Protein AF-A0A7Y3M1Y7-F1 (afdb_monomer_lite)

Secondary structure (DSSP, 8-state):
--PPPPPPP----------------------------TTPPP--HHHHHHHHHSTT-EEEEE-TT---SSSPPGGGEEEEEEE-TTS-EEEEEE-TT----TTTTTPPPPSSHHHHHHHHHHHTSS-HHHHHHHHHH-EEEEEBPTTSSB--EE-TTS-EEEEEBSSGGG-TTTTTS-EEEEEHHHHHHTT-EEEE-TTSSS-EEE-HHHHHHHHHH--PPPS---------TT-EEPPTTS----PPPS---------------------------

Radius of gyration: 36.84 Å; chains: 1; bounding box: 92×50×155 Å

Structure (mmCIF, N/CA/C/O backbone):
data_AF-A0A7Y3M1Y7-F1
#
_entry.id   AF-A0A7Y3M1Y7-F1
#
loop_
_atom_site.group_PDB
_atom_site.id
_atom_site.type_symbol
_atom_site.label_atom_id
_atom_site.label_alt_id
_atom_site.label_comp_id
_atom_site.label_asym_id
_atom_site.label_entity_id
_atom_site.label_seq_id
_atom_site.pdbx_PDB_ins_code
_atom_site.Cartn_x
_atom_site.Cartn_y
_atom_site.Cartn_z
_atom_site.occupancy
_atom_site.B_iso_or_equiv
_atom_site.auth_seq_id
_atom_site.auth_comp_id
_atom_site.auth_asym_id
_atom_site.auth_atom_id
_atom_site.pdbx_PDB_model_num
ATOM 1 N N . MET A 1 1 ? 13.845 -30.606 103.676 1.00 41.53 1 MET A N 1
ATOM 2 C CA . MET A 1 1 ? 12.752 -30.681 102.692 1.00 41.53 1 MET A CA 1
ATOM 3 C C . MET A 1 1 ? 12.139 -29.301 102.587 1.00 41.53 1 MET A C 1
ATOM 5 O O . MET A 1 1 ? 11.637 -28.801 103.582 1.00 41.53 1 MET A O 1
ATOM 9 N N . ASP A 1 2 ? 12.365 -28.692 101.426 1.00 47.69 2 ASP A N 1
ATOM 10 C CA . ASP A 1 2 ? 11.692 -27.552 100.791 1.00 47.69 2 ASP A CA 1
ATOM 11 C C . ASP A 1 2 ? 11.076 -26.447 101.661 1.00 47.69 2 ASP A C 1
ATOM 13 O O . ASP A 1 2 ? 9.917 -26.499 102.064 1.00 47.69 2 ASP A O 1
ATOM 17 N N . GLY A 1 3 ? 11.850 -25.371 101.837 1.00 39.75 3 GLY A N 1
ATOM 18 C CA . GLY A 1 3 ? 11.316 -24.024 102.039 1.00 39.75 3 GLY A CA 1
ATOM 19 C C . GLY A 1 3 ? 11.326 -23.273 100.697 1.00 39.75 3 GLY A C 1
ATOM 20 O O . GLY A 1 3 ? 12.315 -23.377 99.968 1.00 39.75 3 GLY A O 1
ATOM 21 N N . PRO A 1 4 ? 10.261 -22.540 100.330 1.00 55.94 4 PRO A N 1
ATOM 22 C CA . PRO A 1 4 ? 10.154 -21.912 99.015 1.00 55.94 4 PRO A CA 1
ATOM 23 C C . PRO A 1 4 ? 11.155 -20.750 98.864 1.00 55.94 4 PRO A C 1
ATOM 25 O O . PRO A 1 4 ? 11.235 -19.904 99.760 1.00 55.94 4 PRO A O 1
ATOM 28 N N . PRO A 1 5 ? 11.906 -20.653 97.749 1.00 57.12 5 PRO A N 1
ATOM 29 C CA . PRO A 1 5 ? 12.742 -19.489 97.490 1.00 57.12 5 PRO A CA 1
ATOM 30 C C . PRO A 1 5 ? 11.920 -18.263 97.024 1.00 57.12 5 PRO A C 1
ATOM 32 O O . PRO A 1 5 ? 10.862 -18.411 96.408 1.00 57.12 5 PRO A O 1
ATOM 35 N N . PRO A 1 6 ? 12.397 -17.042 97.335 1.00 47.25 6 PRO A N 1
ATOM 36 C CA . PRO A 1 6 ? 11.620 -15.800 97.320 1.00 47.25 6 PRO A CA 1
ATOM 37 C C . PRO A 1 6 ? 11.552 -15.090 95.956 1.00 47.25 6 PRO A C 1
ATOM 39 O O . PRO A 1 6 ? 12.390 -15.272 95.076 1.00 47.25 6 PRO A O 1
ATOM 42 N N . ALA A 1 7 ? 10.566 -14.196 95.831 1.00 48.38 7 ALA A N 1
ATOM 43 C CA . ALA A 1 7 ? 10.338 -13.324 94.678 1.00 48.38 7 ALA A CA 1
ATOM 44 C C . ALA A 1 7 ? 11.467 -12.292 94.431 1.00 48.38 7 ALA A C 1
ATOM 46 O O . ALA A 1 7 ? 11.961 -11.690 95.391 1.00 48.38 7 ALA A O 1
ATOM 47 N N . PRO A 1 8 ? 11.795 -11.968 93.163 1.00 49.19 8 PRO A N 1
ATOM 48 C CA . PRO A 1 8 ? 12.585 -10.785 92.826 1.00 49.19 8 PRO A CA 1
ATOM 49 C C . PRO A 1 8 ? 11.745 -9.537 92.480 1.00 49.19 8 PRO A C 1
ATOM 51 O O . PRO A 1 8 ? 10.592 -9.596 92.055 1.00 49.19 8 PRO A O 1
ATOM 54 N N . ARG A 1 9 ? 12.374 -8.377 92.712 1.00 35.69 9 ARG A N 1
ATOM 55 C CA . ARG A 1 9 ? 11.828 -7.010 92.794 1.00 35.69 9 ARG A CA 1
ATOM 56 C C . ARG A 1 9 ? 11.900 -6.211 91.469 1.00 35.69 9 ARG A C 1
ATOM 58 O O . ARG A 1 9 ? 12.872 -6.312 90.739 1.00 35.69 9 ARG A O 1
ATOM 65 N N . ARG A 1 10 ? 10.891 -5.344 91.275 1.00 34.03 10 ARG A N 1
ATOM 66 C CA . ARG A 1 10 ? 10.799 -3.991 90.643 1.00 34.03 10 ARG A CA 1
ATOM 67 C C . ARG A 1 10 ? 11.836 -3.471 89.597 1.00 34.03 10 ARG A C 1
ATOM 69 O O . ARG A 1 10 ? 12.938 -3.109 89.978 1.00 34.03 10 ARG A O 1
ATOM 76 N N . THR A 1 11 ? 11.329 -3.241 88.362 1.00 37.03 11 THR A N 1
ATOM 77 C CA . THR A 1 11 ? 11.262 -2.020 87.469 1.00 37.03 11 THR A CA 1
ATOM 78 C C . THR A 1 11 ? 12.433 -1.013 87.326 1.00 37.03 11 THR A C 1
ATOM 80 O O . THR A 1 11 ? 13.021 -0.665 88.346 1.00 37.03 11 THR A O 1
ATOM 83 N N . PRO A 1 12 ? 12.663 -0.387 86.128 1.00 42.12 12 PRO A N 1
ATOM 84 C CA . PRO A 1 12 ? 11.782 0.707 85.643 1.00 42.12 12 PRO A CA 1
ATOM 85 C C . PRO A 1 12 ? 11.594 0.952 84.115 1.00 42.12 12 PRO A C 1
ATOM 87 O O . PRO A 1 12 ? 12.448 0.669 83.290 1.00 42.12 12 PRO A O 1
ATOM 90 N N . ALA A 1 13 ? 10.448 1.592 83.829 1.00 30.33 13 ALA A N 1
ATOM 91 C CA . ALA A 1 13 ? 10.164 2.695 82.890 1.00 30.33 13 ALA A CA 1
ATOM 92 C C . ALA A 1 13 ? 10.573 2.637 81.399 1.00 30.33 13 ALA A C 1
ATOM 94 O O . ALA A 1 13 ? 11.744 2.701 81.048 1.00 30.33 13 ALA A O 1
ATOM 95 N N . GLY A 1 14 ? 9.574 2.773 80.511 1.00 30.03 14 GLY A N 1
ATOM 96 C CA . GLY A 1 14 ? 9.817 3.119 79.106 1.00 30.03 14 GLY A CA 1
ATOM 97 C C . GLY A 1 14 ? 8.571 3.335 78.240 1.00 30.03 14 GLY A C 1
ATOM 98 O O . GLY A 1 14 ? 8.236 2.490 77.433 1.00 30.03 14 GLY A O 1
ATOM 99 N N . ARG A 1 15 ? 7.955 4.516 78.373 1.00 37.94 15 ARG A N 1
ATOM 100 C CA . ARG A 1 15 ? 7.117 5.231 77.379 1.00 37.94 15 ARG A CA 1
ATOM 101 C C . ARG A 1 15 ? 5.758 4.659 76.922 1.00 37.94 15 ARG A C 1
ATOM 103 O O . ARG A 1 15 ? 5.623 3.813 76.054 1.00 37.94 15 ARG A O 1
ATOM 110 N N . ARG A 1 16 ? 4.741 5.378 77.412 1.00 38.31 16 ARG A N 1
ATOM 111 C CA . ARG A 1 16 ? 3.470 5.748 76.767 1.00 38.31 16 ARG A CA 1
ATOM 112 C C . ARG A 1 16 ? 3.580 5.927 75.239 1.00 38.31 16 ARG A C 1
ATOM 114 O O . ARG A 1 16 ? 4.439 6.689 74.803 1.00 38.31 16 ARG A O 1
ATOM 121 N N . ARG A 1 17 ? 2.575 5.466 74.487 1.00 37.25 17 ARG A N 1
ATOM 122 C CA . ARG A 1 17 ? 1.484 6.312 73.948 1.00 37.25 17 ARG A CA 1
ATOM 123 C C . ARG A 1 17 ? 0.490 5.475 73.128 1.00 37.25 17 ARG A C 1
ATOM 125 O O . ARG A 1 17 ? 0.847 4.903 72.114 1.00 37.25 17 ARG A O 1
ATOM 132 N N . SER A 1 18 ? -0.753 5.494 73.602 1.00 38.91 18 SER A N 1
ATOM 133 C CA . SER A 1 18 ? -1.947 5.823 72.818 1.00 38.91 18 SER A CA 1
ATOM 134 C C . SER A 1 18 ? -2.178 5.054 71.515 1.00 38.91 18 SER A C 1
ATOM 136 O O . SER A 1 18 ? -1.681 5.431 70.460 1.00 38.91 18 SER A O 1
ATOM 138 N N . ILE A 1 19 ? -3.067 4.066 71.616 1.00 38.50 19 ILE A N 1
ATOM 139 C CA . ILE A 1 19 ? -3.890 3.534 70.529 1.00 38.50 19 ILE A CA 1
ATOM 140 C C . ILE A 1 19 ? -4.589 4.730 69.860 1.00 38.50 19 ILE A C 1
ATOM 142 O O . ILE A 1 19 ? -5.532 5.300 70.409 1.00 38.50 19 ILE A O 1
ATOM 146 N N . ARG A 1 20 ? -4.060 5.169 68.716 1.00 39.56 20 ARG A N 1
ATOM 147 C CA . ARG A 1 20 ? -4.743 6.055 67.776 1.00 39.56 20 ARG A CA 1
ATOM 148 C C . ARG A 1 20 ? -5.426 5.123 66.792 1.00 39.56 20 ARG A C 1
ATOM 150 O O . ARG A 1 20 ? -4.740 4.349 66.137 1.00 39.56 20 ARG A O 1
ATOM 157 N N . GLN A 1 21 ? -6.755 5.176 66.778 1.00 38.34 21 GLN A N 1
ATOM 158 C CA . GLN A 1 21 ? -7.617 4.496 65.820 1.00 38.34 21 GLN A CA 1
ATOM 159 C C . GLN A 1 21 ? -6.983 4.530 64.430 1.00 38.34 21 GLN A C 1
ATOM 161 O O . GLN A 1 21 ? -6.705 5.611 63.904 1.00 38.34 21 GLN A O 1
ATOM 166 N N . GLU A 1 22 ? -6.738 3.341 63.883 1.00 38.09 22 GLU A N 1
ATOM 167 C CA . GLU A 1 22 ? -6.506 3.137 62.464 1.00 38.09 22 GLU A CA 1
ATOM 168 C C . GLU A 1 22 ? -7.653 3.819 61.727 1.00 38.09 22 GLU A C 1
ATOM 170 O O . GLU A 1 22 ? -8.819 3.430 61.826 1.00 38.09 22 GLU A O 1
ATOM 175 N N . GLN A 1 23 ? -7.319 4.916 61.056 1.00 35.84 23 GLN A N 1
ATOM 176 C CA . GLN A 1 23 ? -8.187 5.495 60.057 1.00 35.84 23 GLN A CA 1
ATOM 177 C C . GLN A 1 23 ? -8.269 4.456 58.943 1.00 35.84 23 GLN A C 1
ATOM 179 O O . GLN A 1 23 ? -7.364 4.345 58.121 1.00 35.84 23 GLN A O 1
ATOM 184 N N . TYR A 1 24 ? -9.360 3.690 58.944 1.00 33.41 24 TYR A N 1
ATOM 185 C CA . TYR A 1 24 ? -9.965 3.206 57.715 1.00 33.41 24 TYR A CA 1
ATOM 186 C C . TYR A 1 24 ? -10.176 4.438 56.833 1.00 33.41 24 TYR A C 1
ATOM 188 O O . TYR A 1 24 ? -11.179 5.141 56.942 1.00 33.41 24 TYR A O 1
ATOM 196 N N . VAL A 1 25 ? -9.185 4.749 56.001 1.00 37.47 25 VAL A N 1
ATOM 197 C CA . VAL A 1 25 ? -9.425 5.529 54.799 1.00 37.47 25 VAL A CA 1
ATOM 198 C C . VAL A 1 25 ? -10.123 4.554 53.868 1.00 37.47 25 VAL A C 1
ATOM 200 O O . VAL A 1 25 ? -9.504 3.819 53.106 1.00 37.47 25 VAL A O 1
ATOM 203 N N . THR A 1 26 ? -11.442 4.483 54.006 1.00 38.16 26 THR A N 1
ATOM 204 C CA . THR A 1 26 ? -12.297 4.110 52.893 1.00 38.16 26 THR A CA 1
ATOM 205 C C . THR A 1 26 ? -11.995 5.128 51.801 1.00 38.16 26 THR A C 1
ATOM 207 O O . THR A 1 26 ? -12.468 6.263 51.870 1.00 38.16 26 THR A O 1
ATOM 210 N N . ASN A 1 27 ? -11.161 4.758 50.827 1.00 38.56 27 ASN A N 1
ATOM 211 C CA . ASN A 1 27 ? -11.139 5.433 49.536 1.00 38.56 27 ASN A CA 1
ATOM 212 C C . ASN A 1 27 ? -12.489 5.144 48.872 1.00 38.56 27 ASN A C 1
ATOM 214 O O . ASN A 1 27 ? -12.624 4.278 48.018 1.00 38.56 27 ASN A O 1
ATOM 218 N N . SER A 1 28 ? -13.523 5.842 49.325 1.00 44.81 28 SER A N 1
ATOM 219 C CA . SER A 1 28 ? -14.715 6.096 48.539 1.00 44.81 28 SER A CA 1
ATOM 220 C C . SER A 1 28 ? -14.322 7.123 47.478 1.00 44.81 28 SER A C 1
ATOM 222 O O . SER A 1 28 ? -14.578 8.315 47.632 1.00 44.81 28 SER A O 1
ATOM 224 N N . GLU A 1 29 ? -13.647 6.662 46.421 1.00 45.06 29 GLU A N 1
ATOM 225 C CA . GLU A 1 29 ? -13.566 7.379 45.145 1.00 45.06 29 GLU A CA 1
ATOM 226 C C . GLU A 1 29 ? -14.918 7.240 44.440 1.00 45.06 29 GLU A C 1
ATOM 228 O O . GLU A 1 29 ? -15.089 6.530 43.458 1.00 45.06 29 GLU A O 1
ATOM 233 N N . THR A 1 30 ? -15.928 7.903 44.993 1.00 51.56 30 THR A N 1
ATOM 234 C CA . THR A 1 30 ? -17.198 8.127 44.310 1.00 51.56 30 THR A CA 1
ATOM 235 C C . THR A 1 30 ? -17.109 9.505 43.666 1.00 51.56 30 THR A C 1
ATOM 237 O O . THR A 1 30 ? -17.158 10.517 44.363 1.00 51.56 30 THR A O 1
ATOM 240 N N . GLY A 1 31 ? -16.955 9.542 42.340 1.00 44.03 31 GLY A N 1
ATOM 241 C CA . GLY A 1 31 ? -17.221 10.749 41.551 1.00 44.03 31 GLY A CA 1
ATOM 242 C C . GLY A 1 31 ? -16.054 11.374 40.787 1.00 44.03 31 GLY A C 1
ATOM 243 O O . GLY A 1 31 ? -16.151 12.549 40.435 1.00 44.03 31 GLY A O 1
ATOM 244 N N . ARG A 1 32 ? -14.976 10.642 40.474 1.00 41.84 32 ARG A N 1
ATOM 245 C CA . ARG A 1 32 ? -14.128 11.061 39.348 1.00 41.84 32 ARG A CA 1
ATOM 246 C C . ARG A 1 32 ? -14.791 10.541 38.079 1.00 41.84 32 ARG A C 1
ATOM 248 O O . ARG A 1 32 ? -14.864 9.333 37.898 1.00 41.84 32 ARG A O 1
ATOM 255 N N . ALA A 1 33 ? -15.306 11.447 37.245 1.00 49.91 33 ALA A N 1
ATOM 256 C CA . ALA A 1 33 ? -15.721 11.082 35.893 1.00 49.91 33 ALA A CA 1
ATOM 257 C C . ALA A 1 33 ? -14.572 10.285 35.256 1.00 49.91 33 ALA A C 1
ATOM 259 O O . ALA A 1 33 ? -13.428 10.745 35.393 1.00 49.91 33 ALA A O 1
ATOM 260 N N . PRO A 1 34 ? -14.837 9.123 34.636 1.00 54.91 34 PRO A N 1
ATOM 261 C CA . PRO A 1 34 ? -13.797 8.338 33.998 1.00 54.91 34 PRO A CA 1
ATOM 262 C C . PRO A 1 34 ? -13.005 9.251 33.062 1.00 54.91 34 PRO A C 1
ATOM 264 O O . PRO A 1 34 ? -13.547 9.874 32.149 1.00 54.91 34 PRO A O 1
ATOM 267 N N . GLN A 1 35 ? -11.734 9.466 33.391 1.00 58.19 35 GLN A N 1
ATOM 268 C CA . GLN A 1 35 ? -10.849 10.268 32.561 1.00 58.19 35 GLN A CA 1
ATOM 269 C C . GLN A 1 35 ? -10.277 9.292 31.552 1.00 58.19 35 GLN A C 1
ATOM 271 O O . GLN A 1 35 ? -9.379 8.523 31.892 1.00 58.19 35 GLN A O 1
ATOM 276 N N . LEU A 1 36 ? -10.840 9.302 30.346 1.00 68.75 36 LEU A N 1
ATOM 277 C CA . LEU A 1 36 ? -10.311 8.526 29.234 1.00 68.75 36 LEU A CA 1
ATOM 278 C C . LEU A 1 36 ? -8.811 8.811 29.078 1.00 68.75 36 LEU A C 1
ATOM 280 O O . LEU A 1 36 ? -8.386 9.960 29.274 1.00 68.75 36 LEU A O 1
ATOM 284 N N . PRO A 1 37 ? -7.993 7.795 28.759 1.00 68.19 37 PRO A N 1
ATOM 285 C CA . PRO A 1 37 ? -6.576 8.022 28.547 1.00 68.19 37 PRO A CA 1
ATOM 286 C C . PRO A 1 37 ? -6.386 9.042 27.412 1.00 68.19 37 PRO A C 1
ATOM 288 O O . PRO A 1 37 ? -7.182 9.081 26.475 1.00 68.19 37 PRO A O 1
ATOM 291 N N . PRO A 1 38 ? -5.329 9.871 27.450 1.00 70.38 38 PRO A N 1
ATOM 292 C CA . PRO A 1 38 ? -5.085 10.882 26.418 1.00 70.38 38 PRO A CA 1
ATOM 293 C C . PRO A 1 38 ? -4.841 10.289 25.020 1.00 70.38 38 PRO A C 1
ATOM 295 O O . PRO A 1 38 ? -4.910 11.019 24.037 1.00 70.38 38 PRO A O 1
ATOM 298 N N . SER A 1 39 ? -4.551 8.988 24.930 1.00 72.50 39 SER A N 1
ATOM 299 C CA . SER A 1 39 ? -4.425 8.224 23.684 1.00 72.50 39 SER A CA 1
ATOM 300 C C . SER A 1 39 ? -5.756 7.695 23.143 1.00 72.50 39 SER A C 1
ATOM 302 O O . SER A 1 39 ? -5.766 7.102 22.067 1.00 72.50 39 SER A O 1
ATOM 304 N N . ALA A 1 40 ? -6.863 7.862 23.873 1.00 76.94 40 ALA A N 1
ATOM 305 C CA . ALA A 1 40 ? -8.159 7.390 23.418 1.00 76.94 40 ALA A CA 1
ATOM 306 C C . ALA A 1 40 ? -8.592 8.168 22.164 1.00 76.94 40 ALA A C 1
ATOM 308 O O . ALA A 1 40 ? -8.534 9.406 22.162 1.00 76.94 40 ALA A O 1
ATOM 309 N N . PRO A 1 41 ? -9.040 7.476 21.102 1.00 80.56 41 PRO A N 1
ATOM 310 C CA . PRO A 1 41 ? -9.581 8.151 19.937 1.00 80.56 41 PRO A CA 1
ATOM 311 C C . PRO A 1 41 ? -10.856 8.926 20.314 1.00 80.56 41 PRO A C 1
ATOM 313 O O . PRO A 1 41 ? -11.468 8.669 21.355 1.00 80.56 41 PRO A O 1
ATOM 316 N N . PRO A 1 42 ? -11.302 9.885 19.485 1.00 85.56 42 PRO A N 1
ATOM 317 C CA . PRO A 1 42 ? -12.613 10.497 19.666 1.00 85.56 42 PRO A CA 1
ATOM 318 C C . PRO A 1 42 ? -13.697 9.414 19.711 1.00 85.56 42 PRO A C 1
ATOM 320 O O . PRO A 1 42 ? -13.737 8.568 18.823 1.00 85.56 42 PRO A O 1
ATOM 323 N N . LEU A 1 43 ? -14.564 9.442 20.730 1.00 85.25 43 LEU A N 1
ATOM 324 C CA . LEU A 1 43 ? -15.628 8.449 20.900 1.00 85.25 43 LEU A CA 1
ATOM 325 C C . LEU A 1 43 ? -16.599 8.484 19.702 1.00 85.25 43 LEU A C 1
ATOM 327 O O . LEU A 1 43 ? -17.336 9.473 19.579 1.00 85.25 43 LEU A O 1
ATOM 331 N N . PRO A 1 44 ? -16.649 7.431 18.859 1.00 86.12 44 PRO A N 1
ATOM 332 C CA . PRO A 1 44 ? -17.560 7.387 17.722 1.00 86.12 44 PRO A CA 1
ATOM 333 C C . PRO A 1 44 ? -19.024 7.349 18.173 1.00 86.12 44 PRO A C 1
ATOM 335 O O . PRO A 1 44 ? -19.358 6.739 19.192 1.00 86.12 44 PRO A O 1
ATOM 338 N N . ASP A 1 45 ? -19.916 7.965 17.397 1.00 89.69 45 ASP A N 1
ATOM 339 C CA . ASP A 1 45 ? -21.351 7.988 17.713 1.00 89.69 45 ASP A CA 1
ATOM 340 C C . ASP A 1 45 ? -21.948 6.576 17.760 1.00 89.69 45 ASP A C 1
ATOM 342 O O . ASP A 1 45 ? -22.742 6.266 18.645 1.00 89.69 45 ASP A O 1
ATOM 346 N N . GLU A 1 46 ? -21.494 5.696 16.870 1.00 88.19 46 GLU A N 1
ATOM 347 C CA . GLU A 1 46 ? -21.897 4.288 16.811 1.00 88.19 46 GLU A CA 1
ATOM 348 C C . GLU A 1 46 ? -21.547 3.535 18.100 1.00 88.19 46 GLU A C 1
ATOM 350 O O . GLU A 1 46 ? -22.372 2.785 18.621 1.00 88.19 46 GLU A O 1
ATOM 355 N N . VAL A 1 47 ? -20.368 3.797 18.676 1.00 89.06 47 VAL A N 1
ATOM 356 C CA . VAL A 1 47 ? -19.961 3.217 19.964 1.00 89.06 47 VAL A CA 1
ATOM 357 C C . VAL A 1 47 ? -20.847 3.741 21.088 1.00 89.06 47 VAL A C 1
ATOM 359 O O . VAL A 1 47 ? -21.235 2.978 21.968 1.00 89.06 47 VAL A O 1
ATOM 362 N N . ARG A 1 48 ? -21.213 5.029 21.065 1.00 91.12 48 ARG A N 1
ATOM 363 C CA . ARG A 1 48 ? -22.106 5.605 22.081 1.00 91.12 48 ARG A CA 1
ATOM 364 C C . ARG A 1 48 ? -23.491 4.966 22.048 1.00 91.12 48 ARG A C 1
ATOM 366 O O . ARG A 1 48 ? -24.053 4.678 23.101 1.00 91.12 48 ARG A O 1
ATOM 373 N N . GLU A 1 49 ? -24.044 4.738 20.861 1.00 92.94 49 GLU A N 1
ATOM 374 C CA . GLU A 1 49 ? -25.325 4.040 20.737 1.00 92.94 49 GLU A CA 1
ATOM 375 C C . GLU A 1 49 ? -25.203 2.563 21.141 1.00 92.94 49 GLU A C 1
ATOM 377 O O . GLU A 1 49 ? -26.060 2.061 21.868 1.00 92.94 49 GLU A O 1
ATOM 382 N N . ALA A 1 50 ? -24.112 1.882 20.772 1.00 91.62 50 ALA A N 1
ATOM 383 C CA . ALA A 1 50 ? -23.843 0.512 21.211 1.00 91.62 50 ALA A CA 1
ATOM 384 C C . ALA A 1 50 ? -23.716 0.398 22.743 1.00 91.62 50 ALA A C 1
ATOM 386 O O . ALA A 1 50 ? -24.281 -0.520 23.334 1.00 91.62 50 ALA A O 1
ATOM 387 N N . ALA A 1 51 ? -23.063 1.360 23.401 1.00 92.88 51 ALA A N 1
ATOM 388 C CA . ALA A 1 51 ? -22.902 1.398 24.856 1.00 92.88 51 ALA A CA 1
ATOM 389 C C . ALA A 1 51 ? -24.242 1.469 25.595 1.00 92.88 51 ALA A C 1
ATOM 391 O O . ALA A 1 51 ? -24.441 0.766 26.584 1.00 92.88 51 ALA A O 1
ATOM 392 N N . ARG A 1 52 ? -25.207 2.231 25.066 1.00 93.25 52 ARG A N 1
ATOM 393 C CA . ARG A 1 52 ? -26.571 2.288 25.619 1.00 93.25 52 ARG A CA 1
ATOM 394 C C . ARG A 1 52 ? -27.337 0.978 25.462 1.00 93.25 52 ARG A C 1
ATOM 396 O O . ARG A 1 52 ? -28.212 0.685 26.275 1.00 93.25 52 ARG A O 1
ATOM 403 N N . LEU A 1 53 ? -27.049 0.221 24.406 1.00 95.12 53 LEU A N 1
ATOM 404 C CA . LEU A 1 53 ? -27.691 -1.065 24.125 1.00 95.12 53 LEU A CA 1
ATOM 405 C C . LEU A 1 53 ? -27.049 -2.223 24.902 1.00 95.12 53 LEU A C 1
ATOM 407 O O . LEU A 1 53 ? -27.733 -3.205 25.191 1.00 95.12 53 LEU A O 1
ATOM 411 N N . ALA A 1 54 ? -25.768 -2.104 25.249 1.00 92.50 54 ALA A N 1
ATOM 412 C CA . ALA A 1 54 ? -24.985 -3.122 25.938 1.00 92.50 54 ALA A CA 1
ATOM 413 C C . ALA A 1 54 ? -24.230 -2.510 27.134 1.00 92.50 54 ALA A C 1
ATOM 415 O O . ALA A 1 54 ? -23.041 -2.219 27.008 1.00 92.50 54 ALA A O 1
ATOM 416 N N . PRO A 1 55 ? -24.894 -2.287 28.285 1.00 93.44 55 PRO A N 1
ATOM 417 C CA . PRO A 1 55 ? -24.230 -1.827 29.506 1.00 93.44 55 PRO A CA 1
ATOM 418 C C . PRO A 1 55 ? -23.311 -2.912 30.093 1.00 93.44 55 PRO A C 1
ATOM 420 O O . PRO A 1 55 ? -23.594 -4.102 29.953 1.00 93.44 55 PRO A O 1
ATOM 423 N N . ASP A 1 56 ? -22.239 -2.488 30.773 1.00 93.62 56 ASP A N 1
ATOM 424 C CA . ASP A 1 56 ? -21.159 -3.351 31.296 1.00 93.62 56 ASP A CA 1
ATOM 425 C C . ASP A 1 56 ? -20.572 -4.301 30.232 1.00 93.62 56 ASP A C 1
ATOM 427 O O . ASP A 1 56 ? -20.424 -5.509 30.434 1.00 93.62 56 ASP A O 1
ATOM 431 N N . HIS A 1 57 ? -20.268 -3.751 29.053 1.00 94.19 57 HIS A N 1
ATOM 432 C CA . HIS A 1 57 ? -19.747 -4.499 27.913 1.00 94.19 57 HIS A CA 1
ATOM 433 C C . HIS A 1 57 ? -18.539 -3.820 27.266 1.00 94.19 57 HIS A C 1
ATOM 435 O O . HIS A 1 57 ? -18.377 -2.603 27.330 1.00 94.19 57 HIS A O 1
ATOM 441 N N . TRP A 1 58 ? -17.707 -4.624 26.606 1.00 94.31 58 TRP A N 1
ATOM 442 C CA . TRP A 1 58 ? -16.612 -4.146 25.767 1.00 94.31 58 TRP A CA 1
ATOM 443 C C . TRP A 1 58 ? -17.072 -4.057 24.315 1.00 94.31 58 TRP A C 1
ATOM 445 O O . TRP A 1 58 ? -17.701 -4.975 23.792 1.00 94.31 58 TRP A O 1
ATOM 455 N N . ILE A 1 59 ? -16.798 -2.923 23.679 1.00 94.12 59 ILE A N 1
ATOM 456 C CA . ILE A 1 59 ? -17.261 -2.581 22.337 1.00 94.12 59 ILE A CA 1
ATOM 457 C C . ILE A 1 59 ? -16.031 -2.298 21.483 1.00 94.12 59 ILE A C 1
ATOM 459 O O . ILE A 1 59 ? -15.398 -1.248 21.615 1.00 94.12 59 ILE A O 1
ATOM 463 N N . GLY A 1 60 ? -15.695 -3.247 20.612 1.00 92.81 60 GLY A N 1
ATOM 464 C CA . GLY A 1 60 ? -14.564 -3.133 19.699 1.00 92.81 60 GLY A CA 1
ATOM 465 C C . GLY A 1 60 ? -14.780 -2.082 18.613 1.00 92.81 60 GLY A C 1
ATOM 466 O O . GLY A 1 60 ? -15.862 -1.974 18.034 1.00 92.81 60 GLY A O 1
ATOM 467 N N . VAL A 1 61 ? -13.726 -1.326 18.315 1.00 93.50 61 VAL A N 1
ATOM 468 C CA . VAL A 1 61 ? -13.663 -0.405 17.177 1.00 93.50 61 VAL A CA 1
ATOM 469 C C . VAL A 1 61 ? -12.921 -1.099 16.044 1.00 93.50 61 VAL A C 1
ATOM 471 O O . VAL A 1 61 ? -11.712 -1.309 16.123 1.00 93.50 61 VAL A O 1
ATOM 474 N N . VAL A 1 62 ? -13.657 -1.474 15.003 1.00 93.56 62 VAL A N 1
ATOM 475 C CA . VAL A 1 62 ? -13.117 -2.172 13.830 1.00 93.56 62 VAL A CA 1
ATOM 476 C C . VAL A 1 62 ? -12.485 -1.166 12.872 1.00 93.56 62 VAL A C 1
ATOM 478 O O . VAL A 1 62 ? -13.018 -0.072 12.679 1.00 93.56 62 VAL A O 1
ATOM 481 N N . ASP A 1 63 ? -11.355 -1.530 12.272 1.00 93.94 63 ASP A N 1
ATOM 482 C CA . ASP A 1 63 ? -10.734 -0.739 11.215 1.00 93.94 63 ASP A CA 1
ATOM 483 C C . ASP A 1 63 ? -11.679 -0.629 10.000 1.00 93.94 63 ASP A C 1
ATOM 485 O O . ASP A 1 63 ? -12.180 -1.651 9.525 1.00 93.94 63 ASP A O 1
ATOM 489 N N . PRO A 1 64 ? -11.914 0.576 9.446 1.00 90.25 64 PRO A N 1
ATOM 490 C CA . PRO A 1 64 ? -12.779 0.754 8.274 1.00 90.25 64 PRO A CA 1
ATOM 491 C C . PRO A 1 64 ? -12.288 0.033 7.004 1.00 90.25 64 PRO A C 1
ATOM 493 O O . PRO A 1 64 ? -13.050 -0.127 6.049 1.00 90.25 64 PRO A O 1
ATOM 496 N N . GLY A 1 65 ? -11.017 -0.364 6.959 1.00 90.94 65 GLY A N 1
ATOM 497 C CA . GLY A 1 65 ? -10.414 -1.152 5.891 1.00 90.94 65 GLY A CA 1
ATOM 498 C C . GLY A 1 65 ? -10.759 -2.639 5.948 1.00 90.94 65 GLY A C 1
ATOM 499 O O . GLY A 1 65 ? -10.601 -3.319 4.937 1.00 90.94 65 GLY A O 1
ATOM 500 N N . TRP A 1 66 ? -11.255 -3.155 7.077 1.00 92.69 66 TRP A N 1
ATOM 501 C CA . TRP A 1 66 ? -11.699 -4.545 7.186 1.00 92.69 66 TRP A CA 1
ATOM 502 C C . TRP A 1 66 ? -13.060 -4.731 6.505 1.00 92.69 66 TRP A C 1
ATOM 504 O O . TRP A 1 66 ? -14.026 -4.042 6.836 1.00 92.69 66 TRP A O 1
ATOM 514 N N . ARG A 1 67 ? -13.143 -5.656 5.540 1.00 87.12 67 ARG A N 1
ATOM 515 C CA . ARG A 1 67 ? -14.343 -5.858 4.702 1.00 87.12 67 ARG A CA 1
ATOM 516 C C . ARG A 1 67 ? -14.858 -7.293 4.650 1.00 87.12 67 ARG A C 1
ATOM 518 O O . ARG A 1 67 ? -15.848 -7.538 3.967 1.00 87.12 67 ARG A O 1
ATOM 525 N N . GLU A 1 68 ? -14.202 -8.228 5.326 1.00 88.06 68 GLU A N 1
ATOM 526 C CA . GLU A 1 68 ? -14.623 -9.627 5.285 1.00 88.06 68 GLU A CA 1
ATOM 527 C C . GLU A 1 68 ? -15.860 -9.877 6.153 1.00 88.06 68 GLU A C 1
ATOM 529 O O . GLU A 1 68 ? -16.128 -9.175 7.135 1.00 88.06 68 GLU A O 1
ATOM 534 N N . ASP A 1 69 ? -16.598 -10.925 5.792 1.00 87.00 69 ASP A N 1
ATOM 535 C CA . ASP A 1 69 ? -17.748 -11.389 6.551 1.00 87.00 69 ASP A CA 1
ATOM 536 C C . ASP A 1 69 ? -17.331 -12.037 7.880 1.00 87.00 69 ASP A C 1
ATOM 538 O O . ASP A 1 69 ? -16.347 -12.769 7.979 1.00 87.00 69 ASP A O 1
ATOM 542 N N . GLY A 1 70 ? -18.163 -11.851 8.904 1.00 89.75 70 GLY A N 1
ATOM 543 C CA . GLY A 1 70 ? -17.976 -12.472 10.214 1.00 89.75 70 GLY A CA 1
ATOM 544 C C . GLY A 1 70 ? -17.258 -11.578 11.230 1.00 89.75 70 GLY A C 1
ATOM 545 O O . GLY A 1 70 ? -17.148 -10.366 11.039 1.00 89.75 70 GLY A O 1
ATOM 546 N N . PRO A 1 71 ? -16.857 -12.142 12.384 1.00 90.12 71 PRO A N 1
ATOM 547 C CA . PRO A 1 71 ? -16.200 -11.368 13.426 1.00 90.12 71 PRO A CA 1
ATOM 548 C C . PRO A 1 71 ? -14.798 -10.939 12.964 1.00 90.12 71 PRO A C 1
ATOM 550 O O . PRO A 1 71 ? -14.036 -11.790 12.500 1.00 90.12 71 PRO A O 1
ATOM 553 N N . PRO A 1 72 ? -14.426 -9.658 13.130 1.00 93.38 72 PRO A N 1
ATOM 554 C CA . PRO A 1 72 ? -13.101 -9.192 12.757 1.00 93.38 72 PRO A CA 1
ATOM 555 C C . PRO A 1 72 ? -12.034 -9.899 13.606 1.00 93.38 72 PRO A C 1
ATOM 557 O O . PRO A 1 72 ? -12.222 -10.089 14.816 1.00 93.38 72 PRO A O 1
ATOM 560 N N . PRO A 1 73 ? -10.900 -10.291 13.010 1.00 94.00 73 PRO A N 1
ATOM 561 C CA . PRO A 1 73 ? -9.767 -10.801 13.760 1.00 94.00 73 PRO A CA 1
ATOM 562 C C . PRO A 1 73 ? -9.189 -9.695 14.648 1.00 94.00 73 PRO A C 1
ATOM 564 O O . PRO A 1 73 ? -9.339 -8.508 14.361 1.00 94.00 73 PRO A O 1
ATOM 567 N N . ARG A 1 74 ? -8.467 -10.078 15.710 1.00 94.25 74 ARG A N 1
ATOM 568 C CA . ARG A 1 74 ? -7.892 -9.108 16.659 1.00 94.25 74 ARG A CA 1
ATOM 569 C C . ARG A 1 74 ? -7.052 -8.042 15.963 1.00 94.25 74 ARG A C 1
ATOM 571 O O . ARG A 1 74 ? -7.207 -6.873 16.273 1.00 94.25 74 ARG A O 1
ATOM 578 N N . TRP A 1 75 ? -6.235 -8.405 14.979 1.00 94.56 75 TRP A N 1
ATOM 579 C CA . TRP A 1 75 ? -5.390 -7.435 14.279 1.00 94.56 75 TRP A CA 1
ATOM 580 C C . TRP A 1 75 ? -6.168 -6.351 13.511 1.00 94.56 75 TRP A C 1
ATOM 582 O O . TRP A 1 75 ? -5.597 -5.304 13.226 1.00 94.56 75 TRP A O 1
ATOM 592 N N . ALA A 1 76 ? -7.455 -6.557 13.209 1.00 95.00 76 ALA A N 1
ATOM 593 C CA . ALA A 1 76 ? -8.318 -5.591 12.523 1.00 95.00 76 ALA A CA 1
ATOM 594 C C . ALA A 1 76 ? -9.123 -4.697 13.490 1.00 95.00 76 ALA A C 1
ATOM 596 O O . ALA A 1 76 ? -9.955 -3.899 13.060 1.00 95.00 76 ALA A O 1
ATOM 597 N N . VAL A 1 77 ? -8.918 -4.835 14.803 1.00 95.69 77 VAL A N 1
ATOM 598 C CA . VAL A 1 77 ? -9.614 -4.059 15.837 1.00 95.69 77 VAL A CA 1
ATOM 599 C C . VAL A 1 77 ? -8.634 -3.068 16.454 1.00 95.69 77 VAL A C 1
ATOM 601 O O . VAL A 1 77 ? -7.618 -3.478 17.006 1.00 95.69 77 VAL A O 1
ATOM 604 N N . ALA A 1 78 ? -8.943 -1.772 16.402 1.00 94.25 78 ALA A N 1
ATOM 605 C CA . ALA A 1 78 ? -8.084 -0.710 16.933 1.00 94.25 78 ALA A CA 1
ATOM 606 C C . ALA A 1 78 ? -7.972 -0.731 18.468 1.00 94.25 78 ALA A C 1
ATOM 608 O O . ALA A 1 78 ? -6.972 -0.312 19.052 1.00 94.25 78 ALA A O 1
ATOM 609 N N . GLY A 1 79 ? -9.019 -1.215 19.124 1.00 94.56 79 GLY A N 1
ATOM 610 C CA . GLY A 1 79 ? -9.152 -1.294 20.572 1.00 94.56 79 GLY A CA 1
ATOM 611 C C . GLY A 1 79 ? -10.617 -1.375 20.965 1.00 94.56 79 GLY A C 1
ATOM 612 O O . GLY A 1 79 ? -11.498 -1.484 20.105 1.00 94.56 79 GLY A O 1
ATOM 613 N N . GLU A 1 80 ? -10.878 -1.323 22.262 1.00 94.94 80 GLU A N 1
ATOM 614 C CA . GLU A 1 80 ? -12.205 -1.546 22.820 1.00 94.94 80 GLU A CA 1
ATOM 615 C C . GLU A 1 80 ? -12.595 -0.429 23.789 1.00 94.94 80 GLU A C 1
ATOM 617 O O . GLU A 1 80 ? -11.808 0.025 24.622 1.00 94.94 80 GLU A O 1
ATOM 622 N N . TRP A 1 81 ? -13.847 0.012 23.684 1.00 94.56 81 TRP A N 1
ATOM 623 C CA . TRP A 1 81 ? -14.475 0.898 24.655 1.00 94.56 81 TRP A CA 1
ATOM 624 C C . TRP A 1 81 ? -15.267 0.081 25.667 1.00 94.56 81 TRP A C 1
ATOM 626 O O . TRP A 1 81 ? -16.055 -0.776 25.273 1.00 94.56 81 TRP A O 1
ATOM 636 N N . ARG A 1 82 ? -15.137 0.381 26.958 1.00 94.81 82 ARG A N 1
ATOM 637 C CA . ARG A 1 82 ? -15.993 -0.203 27.992 1.00 94.81 82 ARG A CA 1
ATOM 638 C C . ARG A 1 82 ? -17.189 0.697 28.269 1.00 94.81 82 ARG A C 1
ATOM 640 O O . ARG A 1 82 ? -17.016 1.876 28.594 1.00 94.81 82 ARG A O 1
ATOM 647 N N . SER A 1 83 ? -18.390 0.140 28.199 1.00 94.94 83 SER A N 1
ATOM 648 C CA . SER A 1 83 ? -19.594 0.766 28.741 1.00 94.94 83 SER A CA 1
ATOM 649 C C . SER A 1 83 ? -19.735 0.460 30.235 1.00 94.94 83 SER A C 1
ATOM 651 O O . SER A 1 83 ? -19.457 -0.648 30.692 1.00 94.94 83 SER A O 1
ATOM 653 N N . GLY A 1 84 ? -20.185 1.439 31.013 1.00 92.56 84 GLY A N 1
ATOM 654 C CA . GLY A 1 84 ? -20.574 1.243 32.406 1.00 92.56 84 GLY A CA 1
ATOM 655 C C . GLY A 1 84 ? -21.992 0.691 32.545 1.00 92.56 84 GLY A C 1
ATOM 656 O O . GLY A 1 84 ? -22.734 0.552 31.570 1.00 92.56 84 GLY A O 1
ATOM 657 N N . GLU A 1 85 ? -22.425 0.456 33.785 1.00 93.88 85 GLU A N 1
ATOM 658 C CA . GLU A 1 85 ? -23.796 0.008 34.097 1.00 93.88 85 GLU A CA 1
ATOM 659 C C . GLU A 1 85 ? -24.878 0.991 33.609 1.00 93.88 85 GLU A C 1
ATOM 661 O O . GLU A 1 85 ? -26.025 0.610 33.377 1.00 93.88 85 GLU A O 1
ATOM 666 N N . SER A 1 86 ? -24.518 2.269 33.451 1.00 92.06 86 SER A N 1
ATOM 667 C CA . SER A 1 86 ? -25.410 3.324 32.960 1.00 92.06 86 SER A CA 1
ATOM 668 C C . SER A 1 86 ? -25.572 3.346 31.433 1.00 92.06 86 SER A C 1
ATOM 670 O O . SER A 1 86 ? -26.438 4.063 30.932 1.00 92.06 86 SER A O 1
ATOM 672 N N . GLY A 1 87 ? -24.753 2.583 30.701 1.00 91.69 87 GLY A N 1
ATOM 673 C CA . GLY A 1 87 ? -24.660 2.637 29.240 1.00 91.69 87 GLY A CA 1
ATOM 674 C C . GLY A 1 87 ? -23.825 3.807 28.702 1.00 91.69 87 GLY A C 1
ATOM 675 O O . GLY A 1 87 ? -23.781 4.018 27.492 1.00 91.69 87 GLY A O 1
ATOM 676 N N . GLU A 1 88 ? -23.163 4.571 29.575 1.00 91.81 88 GLU A N 1
ATOM 677 C CA . GLU A 1 88 ? -22.146 5.555 29.191 1.00 91.81 88 GLU A CA 1
ATOM 678 C C . GLU A 1 88 ? -20.778 4.885 29.018 1.00 91.81 88 GLU A C 1
ATOM 680 O O . GLU A 1 88 ? -20.502 3.853 29.627 1.00 91.81 88 GLU A O 1
ATOM 685 N N . VAL A 1 89 ? -19.912 5.468 28.190 1.00 90.81 89 VAL A N 1
ATOM 686 C CA . VAL A 1 89 ? -18.555 4.948 27.961 1.00 90.81 89 VAL A CA 1
ATOM 687 C C . VAL A 1 89 ? -17.604 5.461 29.036 1.00 90.81 89 VAL A C 1
ATOM 689 O O . VAL A 1 89 ? -17.552 6.662 29.304 1.00 90.81 89 VAL A O 1
ATOM 692 N N . GLU A 1 90 ? -16.839 4.552 29.635 1.00 91.81 90 GLU A N 1
ATOM 693 C CA . GLU A 1 90 ? -16.014 4.840 30.812 1.00 91.81 90 GLU A CA 1
ATOM 694 C C . GLU A 1 90 ? -14.520 4.562 30.588 1.00 91.81 90 GLU A C 1
ATOM 696 O O . GLU A 1 90 ? -13.676 5.231 31.182 1.00 91.81 90 GLU A O 1
ATOM 701 N N . GLU A 1 91 ? -14.162 3.622 29.712 1.00 90.88 91 GLU A N 1
ATOM 702 C CA . GLU A 1 91 ? -12.772 3.174 29.549 1.00 90.88 91 GLU A CA 1
ATOM 703 C C . GLU A 1 91 ? -12.430 2.897 28.081 1.00 90.88 91 GLU A C 1
ATOM 705 O O . GLU A 1 91 ? -13.302 2.519 27.300 1.00 90.88 91 GLU A O 1
ATOM 710 N N . TRP A 1 92 ? -11.160 3.103 27.719 1.00 93.44 92 TRP A N 1
ATOM 711 C CA . TRP A 1 92 ? -10.581 2.738 26.424 1.00 93.44 92 TRP A CA 1
ATOM 712 C C . TRP A 1 92 ? -9.358 1.856 26.643 1.00 93.44 92 TRP A C 1
ATOM 714 O O . TRP A 1 92 ? -8.427 2.267 27.343 1.00 93.44 92 TRP A O 1
ATOM 724 N N . GLU A 1 93 ? -9.339 0.705 25.981 1.00 93.69 93 GLU A N 1
ATOM 725 C CA . GLU A 1 93 ? -8.195 -0.198 25.926 1.00 93.69 93 GLU A CA 1
ATOM 726 C C . GLU A 1 93 ? -7.687 -0.292 24.475 1.00 93.69 93 GLU A C 1
ATOM 728 O O . GLU A 1 93 ? -8.398 -0.813 23.611 1.00 93.69 93 GLU A O 1
ATOM 733 N N . PRO A 1 94 ? -6.490 0.242 24.156 1.00 93.88 94 PRO A N 1
ATOM 734 C CA . PRO A 1 94 ? -5.910 0.083 22.828 1.00 93.88 94 PRO A CA 1
ATOM 735 C C . P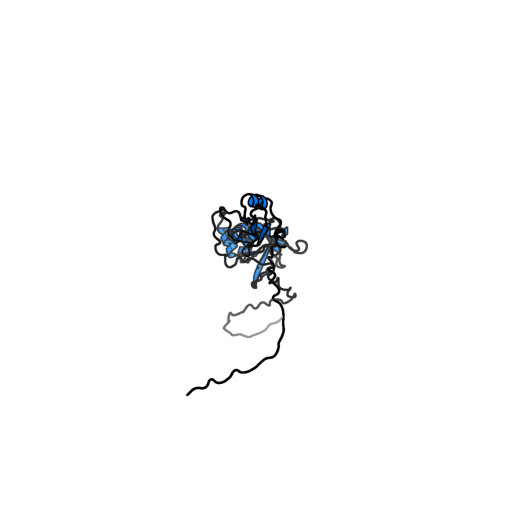RO A 1 94 ? -5.477 -1.368 22.608 1.00 93.88 94 PRO A C 1
ATOM 737 O O . PRO A 1 94 ? -4.950 -2.011 23.513 1.00 93.88 94 PRO A O 1
ATOM 740 N N . ASN A 1 95 ? -5.635 -1.863 21.384 1.00 94.56 95 ASN A N 1
ATOM 741 C CA . ASN A 1 95 ? -5.188 -3.201 21.026 1.00 94.56 95 ASN A CA 1
ATOM 742 C C . ASN A 1 95 ? -3.759 -3.177 20.464 1.00 94.56 95 ASN A C 1
ATOM 744 O O . ASN A 1 95 ? -3.508 -2.591 19.413 1.00 94.56 95 ASN A O 1
ATOM 748 N N . GLU A 1 96 ? -2.827 -3.857 21.131 1.00 94.06 96 GLU A N 1
ATOM 749 C CA . GLU A 1 96 ? -1.420 -3.940 20.706 1.00 94.06 96 GLU A CA 1
ATOM 750 C C . GLU A 1 96 ? -1.218 -4.761 19.420 1.00 94.06 96 GLU A C 1
ATOM 752 O O . GLU A 1 96 ? -0.212 -4.597 18.734 1.00 94.06 96 GLU A O 1
ATOM 757 N N . GLU A 1 97 ? -2.169 -5.632 19.068 1.00 94.62 97 GLU A N 1
ATOM 758 C CA . GLU A 1 97 ? -2.120 -6.433 17.839 1.00 94.62 97 GLU A CA 1
ATOM 759 C C . GLU A 1 97 ? -2.636 -5.672 16.607 1.00 94.62 97 GLU A C 1
ATOM 761 O O . GLU A 1 97 ? -2.581 -6.204 15.494 1.00 94.62 97 GLU A O 1
ATOM 766 N N . TYR A 1 98 ? -3.165 -4.458 16.793 1.00 94.81 98 TYR A N 1
ATOM 767 C CA . TYR A 1 98 ? -3.813 -3.687 15.740 1.00 94.81 98 TYR A CA 1
ATOM 768 C C . TYR A 1 98 ? -2.864 -3.352 14.582 1.00 94.81 98 TYR A C 1
ATOM 770 O O . TYR A 1 98 ? -1.787 -2.784 14.769 1.00 94.81 98 TYR A O 1
ATOM 778 N N . ARG A 1 99 ? -3.312 -3.657 13.362 1.00 94.81 99 ARG A N 1
ATOM 779 C CA . ARG A 1 99 ? -2.665 -3.301 12.100 1.00 94.81 99 ARG A CA 1
ATOM 780 C C . ARG A 1 99 ? -3.548 -2.296 11.362 1.00 94.81 99 ARG A C 1
ATOM 782 O O . ARG A 1 99 ? -4.571 -2.701 10.809 1.00 94.81 99 ARG A O 1
ATOM 789 N N . PRO A 1 100 ? -3.197 -1.002 11.353 1.00 95.00 100 PRO A N 1
ATOM 790 C CA . PRO A 1 100 ? -4.035 0.019 10.740 1.00 95.00 100 PRO A CA 1
ATOM 791 C C . PRO A 1 100 ? -4.050 -0.097 9.213 1.00 95.00 100 PRO A C 1
ATOM 793 O O . PRO A 1 100 ? -3.012 -0.294 8.578 1.00 9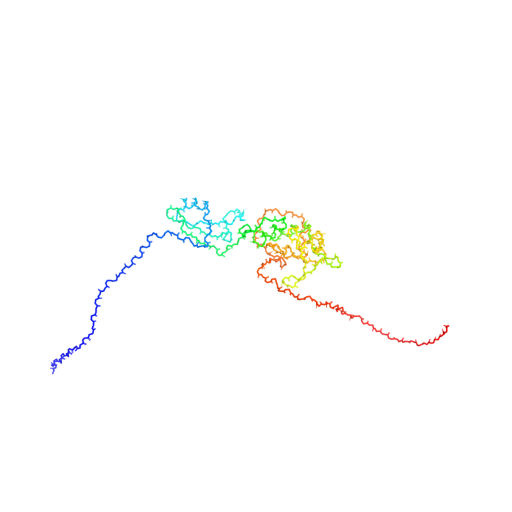5.00 100 PRO A O 1
ATOM 796 N N . SER A 1 101 ? -5.227 0.074 8.617 1.00 95.06 101 SER A N 1
ATOM 797 C CA . SER A 1 101 ? -5.394 0.195 7.168 1.00 95.06 101 SER A CA 1
ATOM 798 C C . SER A 1 101 ? -4.786 1.494 6.624 1.00 95.06 101 SER A C 1
ATOM 800 O O . SER A 1 101 ? -4.550 2.442 7.383 1.00 95.06 101 SER A O 1
ATOM 802 N N . PRO A 1 102 ? -4.616 1.622 5.292 1.00 93.88 102 PRO A N 1
ATOM 803 C CA . PRO A 1 102 ? -4.152 2.863 4.672 1.00 93.88 102 PRO A CA 1
ATOM 804 C C . PRO A 1 102 ? -4.986 4.087 5.079 1.00 93.88 102 PRO A C 1
ATOM 806 O O . PRO A 1 102 ? -4.445 5.159 5.354 1.00 93.88 102 PRO A O 1
ATOM 809 N N . SER A 1 103 ? -6.311 3.928 5.171 1.00 91.31 103 SER A N 1
ATOM 810 C CA . SER A 1 103 ? -7.209 4.993 5.624 1.00 91.31 103 SER A CA 1
ATOM 811 C C . SER A 1 103 ? -7.024 5.338 7.099 1.00 91.31 103 SER A C 1
ATOM 813 O O . SER A 1 103 ? -7.033 6.519 7.445 1.00 91.31 103 SER A O 1
ATOM 815 N N . ALA A 1 104 ? -6.826 4.342 7.968 1.00 92.44 104 ALA A N 1
ATOM 816 C CA . ALA A 1 104 ? -6.594 4.572 9.391 1.00 92.44 104 ALA A CA 1
ATOM 817 C C . ALA A 1 104 ? -5.229 5.232 9.662 1.00 92.44 104 ALA A C 1
ATOM 819 O O . ALA A 1 104 ? -5.105 6.029 10.590 1.00 92.44 104 ALA A O 1
ATOM 820 N N . LEU A 1 105 ? -4.234 4.976 8.806 1.00 93.00 105 LEU A N 1
ATOM 821 C CA . LEU A 1 105 ? -2.946 5.679 8.781 1.00 93.00 105 LEU A CA 1
ATOM 822 C C . LEU A 1 105 ? -3.045 7.125 8.260 1.00 93.00 105 LEU A C 1
ATOM 824 O O . LEU A 1 105 ? -2.056 7.859 8.274 1.00 93.00 105 LEU A O 1
ATOM 828 N N . GLY A 1 106 ? -4.220 7.553 7.787 1.00 92.62 106 GLY A N 1
ATOM 829 C CA . GLY A 1 106 ? -4.433 8.892 7.240 1.00 92.62 106 GLY A CA 1
ATOM 830 C C . GLY A 1 106 ? -3.763 9.112 5.884 1.00 92.62 106 GLY A C 1
ATOM 831 O O . GLY A 1 106 ? -3.515 10.260 5.504 1.00 92.62 106 GLY A O 1
ATOM 832 N N . TRP A 1 107 ? -3.446 8.041 5.152 1.00 92.94 107 TRP A N 1
ATOM 833 C CA . TRP A 1 107 ? -2.904 8.165 3.804 1.00 92.94 107 TRP A CA 1
ATOM 834 C C . TRP A 1 107 ? -3.949 8.775 2.867 1.00 92.94 107 TRP A C 1
ATOM 836 O O . TRP A 1 107 ? -5.157 8.597 3.030 1.00 92.94 107 TRP A O 1
ATOM 846 N N . SER A 1 108 ? -3.479 9.519 1.865 1.00 92.19 108 SER A N 1
ATOM 847 C CA . SER A 1 108 ? -4.347 10.045 0.811 1.00 92.19 108 SER A CA 1
ATOM 848 C C . SER A 1 108 ? -5.012 8.908 0.028 1.00 92.19 108 SER A C 1
ATOM 850 O O . SER A 1 108 ? -4.598 7.755 0.123 1.00 92.19 108 SER A O 1
ATOM 852 N N . ALA A 1 109 ? -6.015 9.217 -0.797 1.00 93.94 109 ALA A N 1
ATOM 853 C CA . ALA A 1 109 ? -6.532 8.232 -1.747 1.00 93.94 109 ALA A CA 1
ATOM 854 C C . ALA A 1 109 ? -5.391 7.679 -2.636 1.00 93.94 109 ALA A C 1
ATOM 856 O O . ALA A 1 109 ? -4.455 8.431 -2.950 1.00 93.94 109 ALA A O 1
ATOM 857 N N . PRO A 1 110 ? -5.435 6.389 -3.018 1.00 96.19 110 PRO A N 1
ATOM 858 C CA . PRO A 1 110 ? -4.477 5.836 -3.966 1.00 96.19 110 PRO A CA 1
ATOM 859 C C . PRO A 1 110 ? -4.565 6.577 -5.302 1.00 96.19 110 PRO A C 1
ATOM 861 O O . PRO A 1 110 ? -5.628 7.072 -5.687 1.00 96.19 110 PRO A O 1
ATOM 864 N N . THR A 1 111 ? -3.433 6.703 -5.986 1.00 96.81 111 THR A N 1
ATOM 865 C CA . THR A 1 111 ? -3.352 7.469 -7.236 1.00 96.81 111 THR A CA 1
ATOM 866 C C . THR A 1 111 ? -3.651 6.626 -8.473 1.00 96.81 111 THR A C 1
ATOM 868 O O . THR A 1 111 ? -4.069 7.179 -9.491 1.00 96.81 111 THR A O 1
ATOM 871 N N . ASP A 1 112 ? -3.488 5.307 -8.370 1.00 97.12 112 ASP A N 1
ATOM 872 C CA . ASP A 1 112 ? -3.745 4.317 -9.414 1.00 97.12 112 ASP A CA 1
ATOM 873 C C . ASP A 1 112 ? -3.926 2.905 -8.794 1.00 97.12 112 ASP A C 1
ATOM 875 O O . ASP A 1 112 ? -3.668 2.736 -7.597 1.00 97.12 112 ASP A O 1
ATOM 879 N N . PRO A 1 113 ? -4.376 1.889 -9.565 1.00 97.56 113 PRO A N 1
ATOM 880 C CA . PRO A 1 113 ? -4.604 0.535 -9.045 1.00 97.56 113 PRO A CA 1
ATOM 881 C C . PRO A 1 113 ? -3.356 -0.170 -8.493 1.00 97.56 113 PRO A C 1
ATOM 883 O O . PRO A 1 113 ? -3.475 -0.983 -7.579 1.00 97.56 113 PRO A O 1
ATOM 886 N N . VAL A 1 114 ? -2.160 0.127 -9.016 1.00 97.75 114 VAL A N 1
ATOM 887 C CA . VAL A 1 114 ? -0.914 -0.454 -8.492 1.00 97.75 114 VAL A CA 1
ATOM 888 C C . VAL A 1 114 ? -0.602 0.158 -7.131 1.00 97.75 114 VAL A C 1
ATOM 890 O O . VAL A 1 114 ? -0.282 -0.564 -6.193 1.00 97.75 114 VAL A O 1
ATOM 893 N N . ASP A 1 115 ? -0.740 1.478 -7.000 1.00 97.00 115 ASP A N 1
ATOM 894 C CA . ASP A 1 115 ? -0.586 2.187 -5.727 1.00 97.00 115 ASP A CA 1
ATOM 895 C C . ASP A 1 115 ? -1.607 1.708 -4.675 1.00 97.00 115 ASP A C 1
ATOM 897 O O . ASP A 1 115 ? -1.242 1.482 -3.522 1.00 97.00 115 ASP A O 1
ATOM 901 N N . GLU A 1 116 ? -2.865 1.467 -5.060 1.00 96.75 116 GLU A N 1
ATOM 902 C CA . GLU A 1 116 ? -3.869 0.851 -4.177 1.00 96.75 116 GLU A CA 1
ATOM 903 C C . GLU A 1 116 ? -3.432 -0.537 -3.695 1.00 96.75 116 GLU A C 1
ATOM 905 O O . GLU A 1 116 ? -3.360 -0.771 -2.485 1.00 96.75 116 GLU A O 1
ATOM 910 N N . ALA A 1 117 ? -3.075 -1.430 -4.621 1.00 97.31 117 ALA A N 1
ATOM 911 C CA . ALA A 1 117 ? -2.660 -2.786 -4.290 1.00 97.31 117 ALA A CA 1
ATOM 912 C C . ALA A 1 117 ? -1.405 -2.800 -3.398 1.00 97.31 117 ALA A C 1
ATOM 914 O O . ALA A 1 117 ? -1.358 -3.541 -2.417 1.00 97.31 117 ALA A O 1
ATOM 915 N N . VAL A 1 118 ? -0.400 -1.959 -3.687 1.00 96.38 118 VAL A N 1
ATOM 916 C CA . VAL A 1 118 ? 0.833 -1.857 -2.881 1.00 96.38 118 VAL A CA 1
ATOM 917 C C . VAL A 1 118 ? 0.507 -1.420 -1.456 1.00 96.38 118 VAL A C 1
ATOM 919 O O . VAL A 1 118 ? 1.010 -2.013 -0.503 1.00 96.38 118 VAL A O 1
ATOM 922 N N . ARG A 1 119 ? -0.357 -0.414 -1.281 1.00 95.62 119 ARG A N 1
ATOM 923 C CA . ARG A 1 119 ? -0.754 0.075 0.049 1.00 95.62 119 ARG A CA 1
ATOM 924 C C . ARG A 1 119 ? -1.511 -0.983 0.846 1.00 95.62 119 ARG A C 1
ATOM 926 O O . ARG A 1 119 ? -1.250 -1.137 2.040 1.00 95.62 119 ARG A O 1
ATOM 933 N N . LEU A 1 120 ? -2.422 -1.714 0.206 1.00 95.56 120 LEU A N 1
ATOM 934 C CA . LEU A 1 120 ? -3.148 -2.814 0.843 1.00 95.56 120 LEU A CA 1
ATOM 935 C C . LEU A 1 120 ? -2.199 -3.957 1.222 1.00 95.56 120 LEU A C 1
ATOM 937 O O . LEU A 1 120 ? -2.238 -4.417 2.359 1.00 95.56 120 LEU A O 1
ATOM 941 N N . ALA A 1 121 ? -1.287 -4.355 0.335 1.00 95.25 121 ALA A N 1
ATOM 942 C CA . ALA A 1 121 ? -0.305 -5.400 0.619 1.00 95.25 121 ALA A CA 1
ATOM 943 C C . ALA A 1 121 ? 0.646 -5.023 1.766 1.00 95.25 121 ALA A C 1
ATOM 945 O O . ALA A 1 121 ? 0.859 -5.825 2.675 1.00 95.25 121 ALA A O 1
ATOM 946 N N . VAL A 1 122 ? 1.163 -3.787 1.778 1.00 92.94 122 VAL A N 1
ATOM 947 C CA . VAL A 1 122 ? 2.055 -3.286 2.841 1.00 92.94 122 VAL A CA 1
ATOM 948 C C . VAL A 1 122 ? 1.369 -3.277 4.208 1.00 92.94 122 VAL A C 1
ATOM 950 O O . VAL A 1 122 ? 1.990 -3.591 5.220 1.00 92.94 122 VAL A O 1
ATOM 953 N N . THR A 1 123 ? 0.082 -2.941 4.248 1.00 93.06 123 THR A N 1
ATOM 954 C CA . THR A 1 123 ? -0.696 -2.897 5.497 1.00 93.06 123 THR A CA 1
ATOM 955 C C . THR A 1 123 ? -1.304 -4.251 5.879 1.00 93.06 123 THR A C 1
ATOM 957 O O . THR A 1 123 ? -1.856 -4.390 6.969 1.00 93.06 123 THR A O 1
ATOM 960 N N . GLY A 1 124 ? -1.178 -5.268 5.020 1.00 92.00 124 GLY A N 1
ATOM 961 C CA . GLY A 1 124 ? -1.737 -6.605 5.229 1.00 92.00 124 GLY A CA 1
ATOM 962 C C . GLY A 1 124 ? -3.236 -6.728 4.933 1.00 92.00 124 GLY A C 1
ATOM 963 O O . GLY A 1 124 ? -3.840 -7.720 5.326 1.00 92.00 124 GLY A O 1
ATOM 964 N N . TYR A 1 125 ? -3.826 -5.746 4.248 1.00 93.94 125 TYR A N 1
ATOM 965 C CA . TYR A 1 125 ? -5.237 -5.710 3.839 1.00 93.94 125 TYR A CA 1
ATOM 966 C C . TYR A 1 125 ? -5.476 -6.232 2.413 1.00 93.94 125 TYR A C 1
ATOM 968 O O . TYR A 1 125 ? -6.608 -6.220 1.938 1.00 93.94 125 TYR A O 1
ATOM 976 N N . GLY A 1 126 ? -4.428 -6.670 1.715 1.00 93.19 126 GLY A N 1
ATOM 977 C CA . GLY A 1 126 ? -4.534 -7.275 0.390 1.00 93.19 126 GLY A CA 1
ATOM 978 C C . GLY A 1 126 ? -3.372 -8.227 0.112 1.00 93.19 126 GLY A C 1
ATOM 979 O O . GLY A 1 126 ? -2.304 -8.090 0.716 1.00 93.19 126 GLY A O 1
ATOM 980 N N . PRO A 1 127 ? -3.553 -9.217 -0.771 1.00 93.88 127 PRO A N 1
ATOM 981 C CA . PRO A 1 127 ? -2.493 -10.147 -1.119 1.00 93.88 127 PRO A CA 1
ATOM 982 C C . PRO A 1 127 ? -1.473 -9.507 -2.073 1.00 93.88 127 PRO A C 1
ATOM 984 O O . PRO A 1 127 ? -1.788 -8.649 -2.896 1.00 93.88 127 PRO A O 1
ATOM 987 N N . VAL A 1 128 ? -0.228 -9.989 -2.025 1.00 94.75 128 VAL A N 1
ATOM 988 C CA . VAL A 1 128 ? 0.841 -9.557 -2.949 1.00 94.75 128 VAL A CA 1
ATOM 989 C C . VAL A 1 128 ? 0.492 -9.867 -4.412 1.00 94.75 128 VAL A C 1
ATOM 991 O O . VAL A 1 128 ? 0.911 -9.136 -5.310 1.00 94.75 128 VAL A O 1
ATOM 994 N N . SER A 1 129 ? -0.298 -10.915 -4.668 1.00 94.81 129 SER A N 1
ATOM 995 C CA . SER A 1 129 ? -0.755 -11.283 -6.014 1.00 94.81 129 SER A CA 1
ATOM 996 C C . SER A 1 129 ? -1.496 -10.153 -6.723 1.00 94.81 129 SER A C 1
ATOM 998 O O . SER A 1 129 ? -1.322 -9.991 -7.930 1.00 94.81 129 SER A O 1
ATOM 1000 N N . ASP A 1 130 ? -2.257 -9.342 -5.987 1.00 96.00 130 ASP A N 1
ATOM 1001 C CA . ASP A 1 130 ? -3.008 -8.227 -6.566 1.00 96.00 130 ASP A CA 1
ATOM 1002 C C . ASP A 1 130 ? -2.057 -7.142 -7.066 1.00 96.00 130 ASP A C 1
ATOM 1004 O O . ASP A 1 130 ? -2.277 -6.560 -8.128 1.00 96.00 130 ASP A O 1
ATOM 1008 N N . VAL A 1 131 ? -0.936 -6.933 -6.366 1.00 97.25 131 VAL A N 1
ATOM 1009 C CA . VAL A 1 131 ? 0.113 -6.030 -6.843 1.00 97.25 131 VAL A CA 1
ATOM 1010 C C . VAL A 1 131 ? 0.761 -6.567 -8.105 1.00 97.25 131 VAL A C 1
ATOM 1012 O O . VAL A 1 131 ? 0.942 -5.815 -9.058 1.00 97.25 131 VAL A O 1
ATOM 1015 N N . LEU A 1 132 ? 1.123 -7.852 -8.124 1.00 96.88 132 LEU A N 1
ATOM 1016 C CA . LEU A 1 132 ? 1.767 -8.463 -9.286 1.00 96.88 132 LEU A CA 1
ATOM 1017 C C . LEU A 1 132 ? 0.861 -8.391 -10.519 1.00 96.88 132 LEU A C 1
ATOM 1019 O O . LEU A 1 132 ? 1.332 -8.031 -11.597 1.00 96.88 132 LEU A O 1
ATOM 1023 N N . SER A 1 133 ? -0.434 -8.670 -10.346 1.00 95.38 133 SER A N 1
ATOM 1024 C CA . SER A 1 133 ? -1.434 -8.563 -11.409 1.00 95.38 133 SER A CA 1
ATOM 1025 C C . SER A 1 133 ? -1.586 -7.122 -11.895 1.00 95.38 133 SER A C 1
ATOM 1027 O O . SER A 1 133 ? -1.493 -6.875 -13.095 1.00 95.38 133 SER A O 1
ATOM 1029 N N . ALA A 1 134 ? -1.775 -6.160 -10.985 1.00 97.06 134 ALA A N 1
ATOM 1030 C CA . ALA A 1 134 ? -1.934 -4.756 -11.355 1.00 97.06 134 ALA A CA 1
ATOM 1031 C C . ALA A 1 134 ? -0.675 -4.199 -12.040 1.00 97.06 134 ALA A C 1
ATOM 1033 O O . ALA A 1 134 ? -0.770 -3.460 -13.019 1.00 97.06 134 ALA A O 1
ATOM 1034 N N . LEU A 1 135 ? 0.511 -4.567 -11.546 1.00 97.50 135 LEU A N 1
ATOM 1035 C CA . LEU A 1 135 ? 1.790 -4.106 -12.077 1.00 97.50 135 LEU A CA 1
ATOM 1036 C C . LEU A 1 135 ? 2.076 -4.689 -13.464 1.00 97.50 135 LEU A C 1
ATOM 1038 O O . LEU A 1 135 ? 2.545 -3.957 -14.328 1.00 97.50 135 LEU A O 1
ATOM 1042 N N . ALA A 1 136 ? 1.789 -5.972 -13.703 1.00 94.88 136 ALA A N 1
ATOM 1043 C CA . ALA A 1 136 ? 2.038 -6.635 -14.988 1.00 94.88 136 ALA A CA 1
ATOM 1044 C C . ALA A 1 136 ? 1.337 -5.951 -16.182 1.00 94.88 136 ALA A C 1
ATOM 1046 O O . ALA A 1 136 ? 1.882 -5.915 -17.298 1.00 94.88 136 ALA A O 1
ATOM 1047 N N . ASP A 1 137 ? 0.164 -5.368 -15.931 1.00 92.19 137 ASP A N 1
ATOM 1048 C CA . ASP A 1 137 ? -0.635 -4.641 -16.919 1.00 92.19 137 ASP A CA 1
ATOM 1049 C C . ASP A 1 137 ? -0.324 -3.138 -16.980 1.00 92.19 137 ASP A C 1
ATOM 1051 O O . ASP A 1 137 ? -0.729 -2.464 -17.931 1.00 92.19 137 ASP A O 1
ATOM 1055 N N . ALA A 1 138 ? 0.412 -2.604 -16.004 1.00 96.88 138 ALA A N 1
ATOM 1056 C CA . ALA A 1 138 ? 0.663 -1.177 -15.884 1.00 96.88 138 ALA A CA 1
ATOM 1057 C C . ALA A 1 138 ? 1.761 -0.671 -16.833 1.00 96.88 138 ALA A C 1
ATOM 1059 O O . ALA A 1 138 ? 2.825 -1.275 -17.002 1.00 96.88 138 ALA A O 1
ATOM 1060 N N . GLU A 1 139 ? 1.522 0.518 -17.385 1.00 97.31 139 GLU A N 1
ATOM 1061 C CA . GLU A 1 139 ? 2.583 1.393 -17.879 1.00 97.31 139 GLU A CA 1
ATOM 1062 C C . GLU A 1 139 ? 3.271 2.036 -16.679 1.00 97.31 139 GLU A C 1
ATOM 1064 O O . GLU A 1 139 ? 2.620 2.663 -15.840 1.00 97.31 139 GLU A O 1
ATOM 1069 N N . VAL A 1 140 ? 4.590 1.899 -16.601 1.00 97.44 140 VAL A N 1
ATOM 1070 C CA . VAL A 1 140 ? 5.385 2.490 -15.530 1.00 97.44 140 VAL A CA 1
ATOM 1071 C C . VAL A 1 140 ? 6.390 3.465 -16.099 1.00 97.44 140 VAL A C 1
ATOM 1073 O O . VAL A 1 140 ? 6.942 3.270 -17.182 1.00 97.44 140 VAL A O 1
ATOM 1076 N N . SER A 1 141 ? 6.651 4.521 -15.341 1.00 96.75 141 SER A N 1
ATOM 1077 C CA . SER A 1 141 ? 7.703 5.477 -15.658 1.00 96.75 141 SER A CA 1
ATOM 1078 C C . SER A 1 141 ? 8.956 5.230 -14.831 1.00 96.75 141 SER A C 1
ATOM 1080 O O . SER A 1 141 ? 8.874 4.756 -13.702 1.00 96.75 141 SER A O 1
ATOM 1082 N N . PHE A 1 142 ? 10.118 5.554 -15.384 1.00 95.56 142 PHE A N 1
ATOM 1083 C CA . PHE A 1 142 ? 11.413 5.414 -14.723 1.00 95.56 142 PHE A CA 1
ATOM 1084 C C . PHE A 1 142 ? 12.334 6.566 -15.126 1.00 95.56 142 PHE A C 1
ATOM 1086 O O . PHE A 1 142 ? 12.178 7.171 -16.190 1.00 95.56 142 PHE A O 1
ATOM 1093 N N . VAL A 1 143 ? 13.336 6.855 -14.293 1.00 95.62 143 VAL A N 1
ATOM 1094 C CA . VAL A 1 143 ? 14.355 7.860 -14.623 1.00 95.62 143 VAL A CA 1
ATOM 1095 C C . VAL A 1 143 ? 15.273 7.313 -15.714 1.00 95.62 143 VAL A C 1
ATOM 1097 O O . VAL A 1 143 ? 15.840 6.230 -15.568 1.00 95.62 143 VAL A O 1
ATOM 1100 N N . ARG A 1 144 ? 15.460 8.077 -16.792 1.00 95.06 144 ARG A N 1
ATOM 1101 C CA . ARG A 1 144 ? 16.360 7.724 -17.894 1.00 95.06 144 ARG A CA 1
ATOM 1102 C C . ARG A 1 144 ? 17.819 7.995 -17.507 1.00 95.06 144 ARG A C 1
ATOM 1104 O O . ARG A 1 144 ? 18.184 9.123 -17.170 1.00 95.06 144 ARG A O 1
ATOM 1111 N N . ALA A 1 145 ? 18.667 6.977 -17.611 1.00 93.44 145 ALA A N 1
ATOM 1112 C CA . ALA A 1 145 ? 20.114 7.085 -17.474 1.00 93.44 145 ALA A CA 1
ATOM 1113 C C . ALA A 1 145 ? 20.769 7.719 -18.725 1.00 93.44 145 ALA A C 1
ATOM 1115 O O . ALA A 1 145 ? 20.162 7.769 -19.797 1.00 93.44 145 ALA A O 1
ATOM 1116 N N . PRO A 1 146 ? 22.020 8.217 -18.639 1.00 92.62 146 PRO A N 1
ATOM 1117 C CA . PRO A 1 146 ? 22.695 8.861 -19.774 1.00 92.62 146 PRO A CA 1
ATOM 1118 C C . PRO A 1 146 ? 22.878 7.979 -21.020 1.00 92.62 146 PRO A C 1
ATOM 1120 O O . PRO A 1 146 ? 23.028 8.509 -22.118 1.00 92.62 146 PRO A O 1
ATOM 1123 N N . ASP A 1 147 ? 22.878 6.656 -20.859 1.00 90.88 147 ASP A N 1
ATOM 1124 C CA . ASP A 1 147 ? 22.928 5.677 -21.953 1.00 90.88 147 ASP A CA 1
ATOM 1125 C C . ASP A 1 147 ? 21.564 5.458 -22.638 1.00 90.88 147 ASP A C 1
ATOM 1127 O O . ASP A 1 147 ? 21.477 4.737 -23.630 1.00 90.88 147 ASP A O 1
ATOM 1131 N N . GLY A 1 148 ? 20.512 6.115 -22.140 1.00 89.38 148 GLY A N 1
ATOM 1132 C CA . GLY A 1 148 ? 19.140 6.005 -22.622 1.00 89.38 148 GLY A CA 1
ATOM 1133 C C . GLY A 1 148 ? 18.339 4.877 -21.973 1.00 89.38 148 GLY A C 1
ATOM 1134 O O . GLY A 1 148 ? 17.147 4.776 -22.251 1.00 89.38 148 GLY A O 1
ATOM 1135 N N . GLY A 1 149 ? 18.956 4.053 -21.123 1.00 91.19 149 GLY A N 1
ATOM 1136 C CA . GLY A 1 149 ? 18.287 2.970 -20.411 1.00 91.19 149 GLY A CA 1
ATOM 1137 C C . GLY A 1 149 ? 17.642 3.410 -19.092 1.00 91.19 149 GLY A C 1
ATOM 1138 O O . GLY A 1 149 ? 17.731 4.578 -18.701 1.00 91.19 149 GLY A O 1
ATOM 1139 N N . PRO A 1 150 ? 16.994 2.480 -18.375 1.00 94.19 150 PRO A N 1
ATOM 1140 C CA . PRO A 1 150 ? 16.510 2.721 -17.023 1.00 94.19 150 PRO A CA 1
ATOM 1141 C C . PRO A 1 150 ? 17.659 2.940 -16.037 1.00 94.19 150 PRO A C 1
ATOM 1143 O O . PRO A 1 150 ? 18.641 2.196 -16.030 1.00 94.19 150 PRO A O 1
ATOM 1146 N N . LEU A 1 151 ? 17.533 3.948 -15.174 1.00 93.50 151 LEU A N 1
ATOM 1147 C CA . LEU A 1 151 ? 18.501 4.200 -14.114 1.00 93.50 151 LEU A CA 1
ATOM 1148 C C . LEU A 1 151 ? 18.375 3.140 -13.013 1.00 93.50 151 LEU A C 1
ATOM 1150 O O . LEU A 1 151 ? 17.422 3.148 -12.236 1.00 93.50 151 LEU A O 1
ATOM 1154 N N . ALA A 1 152 ? 19.371 2.261 -12.924 1.00 92.00 152 ALA A N 1
ATOM 1155 C CA . ALA A 1 152 ? 19.494 1.319 -11.822 1.00 92.00 152 ALA A CA 1
ATOM 1156 C C . ALA A 1 152 ? 19.982 2.016 -10.540 1.00 92.00 152 ALA A C 1
ATOM 1158 O O . ALA A 1 152 ? 20.871 2.870 -10.559 1.00 92.00 152 ALA A O 1
ATOM 1159 N N . MET A 1 153 ? 19.413 1.602 -9.417 1.00 90.06 153 MET A N 1
ATOM 1160 C CA . MET A 1 153 ? 19.782 1.959 -8.055 1.00 90.06 153 MET A CA 1
ATOM 1161 C C . MET A 1 153 ? 20.045 0.687 -7.250 1.00 90.06 153 MET A C 1
ATOM 1163 O O . MET A 1 153 ? 19.829 -0.428 -7.722 1.00 90.06 153 MET A O 1
ATOM 1167 N N . THR A 1 154 ? 20.513 0.860 -6.023 1.00 86.88 154 THR A N 1
ATOM 1168 C CA . THR A 1 154 ? 20.646 -0.231 -5.064 1.00 86.88 154 THR A CA 1
ATOM 1169 C C . THR A 1 154 ? 19.418 -0.228 -4.160 1.00 86.88 154 THR A C 1
ATOM 1171 O O . THR A 1 154 ? 19.108 0.804 -3.564 1.00 86.88 154 THR A O 1
ATOM 1174 N N . SER A 1 155 ? 18.708 -1.350 -4.064 1.00 75.19 155 SER A N 1
ATOM 1175 C CA . SER A 1 155 ? 17.668 -1.536 -3.050 1.00 75.19 155 SER A CA 1
ATOM 1176 C C . SER A 1 155 ? 18.297 -1.610 -1.651 1.00 75.19 155 SER A C 1
ATOM 1178 O O . SER A 1 155 ? 19.493 -1.886 -1.529 1.00 75.19 155 SER A O 1
ATOM 1180 N N . PRO A 1 156 ? 17.528 -1.393 -0.571 1.00 66.69 156 PRO A N 1
ATOM 1181 C CA . PRO A 1 156 ? 18.054 -1.472 0.797 1.00 66.69 156 PRO A CA 1
ATOM 1182 C C . PRO A 1 156 ? 18.761 -2.798 1.138 1.00 66.69 156 PRO A C 1
ATOM 1184 O O . PRO A 1 156 ? 19.680 -2.825 1.951 1.00 66.69 156 PRO A O 1
ATOM 1187 N N . ASP A 1 157 ? 18.390 -3.899 0.478 1.00 68.00 157 ASP A N 1
ATOM 1188 C CA . ASP A 1 157 ? 19.022 -5.218 0.629 1.00 68.00 157 ASP A CA 1
ATOM 1189 C C . ASP A 1 157 ? 20.313 -5.406 -0.197 1.00 68.00 157 ASP A C 1
ATOM 1191 O O . ASP A 1 157 ? 20.921 -6.478 -0.169 1.00 68.00 157 ASP A O 1
ATOM 1195 N N . GLY A 1 158 ? 20.754 -4.373 -0.917 1.00 77.56 158 GLY A N 1
ATOM 1196 C CA . GLY A 1 158 ? 21.988 -4.370 -1.698 1.00 77.56 158 GLY A CA 1
ATOM 1197 C C . GLY A 1 158 ? 21.842 -4.850 -3.146 1.00 77.56 158 GLY A C 1
ATOM 1198 O O . GLY A 1 158 ? 22.831 -4.824 -3.882 1.00 77.56 158 GLY A O 1
ATOM 1199 N N . GLY A 1 159 ? 20.651 -5.282 -3.571 1.00 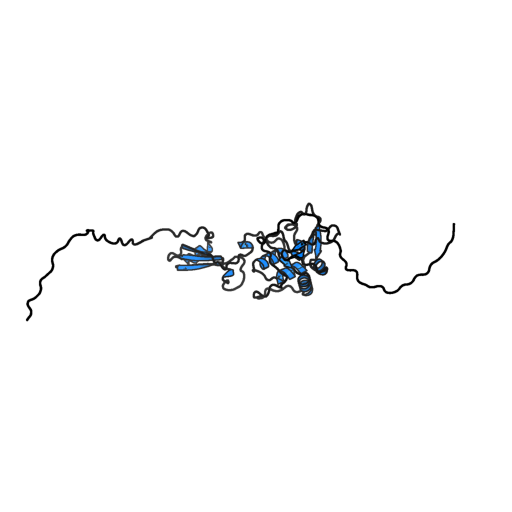85.25 159 GLY A N 1
ATOM 1200 C CA . GLY A 1 159 ? 20.390 -5.726 -4.943 1.00 85.25 159 GLY A CA 1
ATOM 1201 C C . GLY A 1 159 ? 20.271 -4.568 -5.949 1.00 85.25 159 GLY A C 1
ATOM 1202 O O . GLY A 1 159 ? 19.906 -3.456 -5.574 1.00 85.25 159 GLY A O 1
ATOM 1203 N N . PRO A 1 160 ? 20.572 -4.784 -7.243 1.00 89.62 160 PRO A N 1
ATOM 1204 C CA . PRO A 1 160 ? 20.249 -3.808 -8.277 1.00 89.62 160 PRO A CA 1
ATOM 1205 C C . PRO A 1 160 ? 18.732 -3.769 -8.506 1.00 89.62 160 PRO A C 1
ATOM 1207 O O . PRO A 1 160 ? 18.098 -4.806 -8.697 1.00 89.62 160 PRO A O 1
ATOM 1210 N N . THR A 1 161 ? 18.162 -2.571 -8.525 1.00 93.62 161 THR A N 1
ATOM 1211 C CA . THR A 1 161 ? 16.733 -2.332 -8.749 1.00 93.62 161 THR A CA 1
ATOM 1212 C C . THR A 1 161 ? 16.515 -1.099 -9.619 1.00 93.62 161 THR A C 1
ATOM 1214 O O . THR A 1 161 ? 17.351 -0.199 -9.647 1.00 93.62 161 THR A O 1
ATOM 1217 N N . VAL A 1 162 ? 15.385 -1.020 -10.311 1.00 95.31 162 VAL A N 1
ATOM 1218 C CA . VAL A 1 162 ? 14.955 0.176 -11.038 1.00 95.31 162 VAL A CA 1
ATOM 1219 C C . VAL A 1 162 ? 13.767 0.800 -10.300 1.00 95.31 162 VAL A C 1
ATOM 1221 O O . VAL A 1 162 ? 12.724 0.154 -10.181 1.00 95.31 162 VAL A O 1
ATOM 1224 N N . PRO A 1 163 ? 13.881 2.047 -9.810 1.00 94.81 163 PRO A N 1
ATOM 1225 C CA . PRO A 1 163 ? 12.735 2.812 -9.334 1.00 94.81 163 PRO A CA 1
ATOM 1226 C C . PRO A 1 163 ? 11.713 2.997 -10.453 1.00 94.81 163 PRO A C 1
ATOM 1228 O O . PRO A 1 163 ? 12.041 3.546 -11.509 1.00 94.81 163 PRO A O 1
ATOM 1231 N N . VAL A 1 164 ? 10.477 2.582 -10.201 1.00 96.56 164 VAL A N 1
ATOM 1232 C CA . VAL A 1 164 ? 9.361 2.765 -11.124 1.00 96.56 164 VAL A CA 1
ATOM 1233 C C . VAL A 1 164 ? 8.229 3.535 -10.459 1.00 96.56 164 VAL A C 1
ATOM 1235 O O . VAL A 1 164 ? 7.945 3.356 -9.274 1.00 96.56 164 VAL A O 1
ATOM 1238 N N . PHE A 1 165 ? 7.584 4.402 -11.232 1.00 96.50 165 PHE A N 1
ATOM 1239 C CA . PHE A 1 165 ? 6.493 5.259 -10.782 1.00 96.50 165 PHE A CA 1
ATOM 1240 C C . PHE A 1 165 ? 5.261 4.994 -11.638 1.00 96.50 165 PHE A C 1
ATOM 1242 O O . PHE A 1 165 ? 5.311 5.135 -12.865 1.00 96.50 165 PHE A O 1
ATOM 1249 N N . THR A 1 166 ? 4.165 4.628 -10.985 1.00 96.81 166 THR A N 1
ATOM 1250 C CA . THR A 1 166 ? 2.896 4.232 -11.623 1.00 96.81 166 THR A CA 1
ATOM 1251 C C . THR A 1 166 ? 1.991 5.430 -11.923 1.00 96.81 166 THR A C 1
ATOM 1253 O O . THR A 1 166 ? 1.043 5.330 -12.696 1.00 96.81 166 THR A O 1
ATOM 1256 N N . SER A 1 167 ? 2.330 6.600 -11.373 1.00 95.00 167 SER A N 1
ATOM 1257 C CA . SER A 1 167 ? 1.610 7.858 -11.561 1.00 95.00 167 SER A CA 1
ATOM 1258 C C . SER A 1 167 ? 2.571 9.054 -11.562 1.00 95.00 167 SER A C 1
ATOM 1260 O O . SER A 1 167 ? 3.576 9.036 -10.841 1.00 95.00 167 SER A O 1
ATOM 1262 N N . PRO A 1 168 ? 2.264 10.149 -12.292 1.00 91.81 168 PRO A N 1
ATOM 1263 C CA . PRO A 1 168 ? 3.030 11.394 -12.217 1.00 91.81 168 PRO A CA 1
ATOM 1264 C C . PRO A 1 168 ? 3.159 11.958 -10.795 1.00 91.81 168 PRO A C 1
ATOM 1266 O O . PRO A 1 168 ? 4.138 12.637 -10.498 1.00 91.81 168 PRO A O 1
ATOM 1269 N N . ALA A 1 169 ? 2.201 11.665 -9.906 1.00 89.88 169 ALA A N 1
ATOM 1270 C CA . ALA A 1 169 ? 2.244 12.085 -8.504 1.00 89.88 169 ALA A CA 1
ATOM 1271 C C . ALA A 1 169 ? 3.424 11.473 -7.728 1.00 89.88 169 ALA A C 1
ATOM 1273 O O . ALA A 1 169 ? 3.873 12.052 -6.741 1.00 89.88 169 ALA A O 1
ATOM 1274 N N . HIS A 1 170 ? 3.939 10.330 -8.189 1.00 88.06 170 HIS A N 1
ATOM 1275 C CA . HIS A 1 170 ? 5.074 9.640 -7.586 1.00 88.06 170 HIS A CA 1
ATOM 1276 C C . HIS A 1 170 ? 6.416 10.004 -8.232 1.00 88.06 170 HIS A C 1
ATOM 1278 O O . HIS A 1 170 ? 7.451 9.633 -7.687 1.00 88.06 170 HIS A O 1
ATOM 1284 N N . GLN A 1 171 ? 6.433 10.728 -9.360 1.00 89.81 171 GLN A N 1
ATOM 1285 C CA . GLN A 1 171 ? 7.666 11.032 -10.091 1.00 89.81 171 GLN A CA 1
ATOM 1286 C C . GLN A 1 171 ? 8.507 12.097 -9.369 1.00 89.81 171 GLN A C 1
ATOM 1288 O O . GLN A 1 171 ? 8.133 13.276 -9.334 1.00 89.81 171 GLN A O 1
ATOM 1293 N N . PRO A 1 172 ? 9.690 11.739 -8.846 1.00 81.12 172 PRO A N 1
ATOM 1294 C CA . PRO A 1 172 ? 10.570 12.702 -8.221 1.00 81.12 172 PRO A CA 1
ATOM 1295 C C . PRO A 1 172 ? 11.201 13.592 -9.289 1.00 81.12 172 PRO A C 1
ATOM 1297 O O . PRO A 1 172 ? 11.569 13.141 -10.378 1.00 81.12 172 PRO A O 1
ATOM 1300 N N . PHE A 1 173 ? 11.367 14.870 -8.946 1.00 85.50 173 PHE A N 1
ATOM 1301 C CA . PHE A 1 173 ? 12.117 15.840 -9.746 1.00 85.50 173 PHE A CA 1
ATOM 1302 C C . PHE A 1 173 ? 11.743 15.835 -11.238 1.00 85.50 173 PHE A C 1
ATOM 1304 O O . PHE A 1 173 ? 12.616 16.016 -12.083 1.00 85.50 173 PHE A O 1
ATOM 1311 N N . SER A 1 174 ? 10.465 15.647 -11.577 1.00 83.06 174 SER A N 1
ATOM 1312 C CA . SER A 1 174 ? 9.985 15.553 -12.967 1.00 83.06 174 SER A CA 1
ATOM 1313 C C . SER A 1 174 ? 10.314 16.785 -13.824 1.00 83.06 174 SER A C 1
ATOM 1315 O O . SER A 1 174 ? 10.370 16.699 -15.046 1.00 83.06 174 SER A O 1
ATOM 1317 N N . ALA A 1 175 ? 10.601 17.929 -13.195 1.00 85.81 175 ALA A N 1
ATOM 1318 C CA . ALA A 1 175 ? 11.086 19.136 -13.868 1.00 85.81 175 ALA A CA 1
ATOM 1319 C C . ALA A 1 175 ? 12.599 19.133 -14.184 1.00 85.81 175 ALA A C 1
ATOM 1321 O O . ALA A 1 175 ? 13.050 19.945 -14.990 1.00 85.81 175 ALA A O 1
ATOM 1322 N N . SER A 1 176 ? 13.384 18.263 -13.543 1.00 89.81 176 SER A N 1
ATOM 1323 C CA . SER A 1 176 ? 14.856 18.264 -13.588 1.00 89.81 176 SER A CA 1
ATOM 1324 C C . SER A 1 176 ? 15.461 16.959 -14.108 1.00 89.81 176 SER A C 1
ATOM 1326 O O . SER A 1 176 ? 16.608 16.963 -14.549 1.00 89.81 176 SER A O 1
ATOM 1328 N N . LEU A 1 177 ? 14.724 15.848 -14.047 1.00 91.12 177 LEU A N 1
ATOM 1329 C CA . LEU A 1 177 ? 15.146 14.539 -14.538 1.00 91.12 177 LEU A CA 1
ATOM 1330 C C . LEU A 1 177 ? 14.302 14.131 -15.741 1.00 91.12 177 LEU A C 1
ATOM 1332 O O . LEU A 1 177 ? 13.094 14.350 -15.766 1.00 91.12 177 LEU A O 1
ATOM 1336 N N . ALA A 1 178 ? 14.946 13.522 -16.735 1.00 93.38 178 ALA A N 1
ATOM 1337 C CA . ALA A 1 178 ? 14.238 12.910 -17.848 1.00 93.38 178 ALA A CA 1
ATOM 1338 C C . ALA A 1 178 ? 13.637 11.576 -17.392 1.00 93.38 178 ALA A C 1
ATOM 1340 O O . ALA A 1 178 ? 14.342 10.734 -16.833 1.00 93.38 178 ALA A O 1
ATOM 1341 N N . HIS A 1 179 ? 12.349 11.394 -17.662 1.00 94.81 179 HIS A N 1
ATOM 1342 C CA . HIS A 1 179 ? 11.629 10.146 -17.433 1.00 94.81 179 HIS A CA 1
ATOM 1343 C C . HIS A 1 179 ? 11.219 9.541 -18.771 1.00 94.81 179 HIS A C 1
ATOM 1345 O O . HIS A 1 179 ? 10.877 10.275 -19.698 1.00 94.81 179 HIS A O 1
ATOM 1351 N N . ASP A 1 180 ? 11.232 8.216 -18.833 1.00 95.06 180 ASP A N 1
ATOM 1352 C CA . ASP A 1 180 ? 10.621 7.425 -19.901 1.00 95.06 180 ASP A CA 1
ATOM 1353 C C . ASP A 1 180 ? 9.530 6.532 -19.331 1.00 95.06 180 ASP A C 1
ATOM 1355 O O . ASP A 1 180 ? 9.346 6.463 -18.116 1.00 95.06 180 ASP A O 1
ATOM 1359 N N . SER A 1 181 ? 8.770 5.876 -20.204 1.00 95.31 181 SER A N 1
ATOM 1360 C CA . SER A 1 181 ? 7.733 4.930 -19.801 1.00 95.31 181 SER A CA 1
ATOM 1361 C C . SER A 1 181 ? 7.738 3.699 -20.692 1.00 95.31 181 SER A C 1
ATOM 1363 O O . SER A 1 181 ? 7.996 3.807 -21.892 1.00 95.31 181 SER A O 1
ATOM 1365 N N . LEU A 1 182 ? 7.485 2.550 -20.074 1.00 95.62 182 LEU A N 1
ATOM 1366 C CA . LEU A 1 182 ? 7.319 1.248 -20.712 1.00 95.62 182 LEU A CA 1
ATOM 1367 C C . LEU A 1 182 ? 6.307 0.424 -19.902 1.00 95.62 182 LEU A C 1
ATOM 1369 O O . LEU A 1 182 ? 6.186 0.640 -18.689 1.00 95.62 182 LEU A O 1
ATOM 1373 N N . PRO A 1 183 ? 5.673 -0.596 -20.505 1.00 96.75 183 PRO A N 1
ATOM 1374 C CA . PRO A 1 183 ? 4.971 -1.610 -19.736 1.00 96.75 183 PRO A CA 1
ATOM 1375 C C . PRO A 1 183 ? 5.911 -2.247 -18.709 1.00 96.75 183 PRO A C 1
ATOM 1377 O O . PRO A 1 183 ? 7.046 -2.610 -19.043 1.00 96.75 183 PRO A O 1
ATOM 1380 N N . ALA A 1 184 ? 5.443 -2.465 -17.479 1.00 96.75 184 ALA A N 1
ATOM 1381 C CA . ALA A 1 184 ? 6.278 -3.056 -16.430 1.00 96.75 184 ALA A CA 1
ATOM 1382 C C . ALA A 1 184 ? 6.833 -4.431 -16.838 1.00 96.75 184 ALA A C 1
ATOM 1384 O O . ALA A 1 184 ? 7.994 -4.740 -16.572 1.00 96.75 184 ALA A O 1
ATOM 1385 N N . ARG A 1 185 ? 6.039 -5.232 -17.561 1.00 95.50 185 ARG A N 1
ATOM 1386 C CA . ARG A 1 185 ? 6.466 -6.525 -18.120 1.00 95.50 185 ARG A CA 1
ATOM 1387 C C . ARG A 1 185 ? 7.623 -6.413 -19.120 1.00 95.50 185 ARG A C 1
ATOM 1389 O O . ARG A 1 185 ? 8.462 -7.305 -19.172 1.00 95.50 185 ARG A O 1
ATOM 1396 N N . GLU A 1 186 ? 7.699 -5.332 -19.898 1.00 94.88 186 GLU A N 1
ATOM 1397 C CA . GLU A 1 186 ? 8.808 -5.120 -20.837 1.00 94.88 186 GLU A CA 1
ATOM 1398 C C . GLU A 1 186 ? 10.085 -4.757 -20.083 1.00 94.88 186 GLU A C 1
ATOM 1400 O O . GLU A 1 186 ? 11.154 -5.282 -20.385 1.00 94.88 186 GLU A O 1
ATOM 1405 N N . LEU A 1 187 ? 9.967 -3.930 -19.042 1.00 93.25 187 LEU A N 1
ATOM 1406 C CA . LEU A 1 187 ? 11.084 -3.615 -18.159 1.00 93.25 187 LEU A CA 1
ATOM 1407 C C . LEU A 1 187 ? 11.581 -4.866 -17.408 1.00 93.25 187 LEU A C 1
ATOM 1409 O O . LEU A 1 187 ? 12.785 -5.111 -17.329 1.00 93.25 187 LEU A O 1
ATOM 1413 N N . ALA A 1 188 ? 10.657 -5.703 -16.933 1.00 93.44 188 ALA A N 1
ATOM 1414 C CA . ALA A 1 188 ? 10.959 -6.976 -16.287 1.00 93.44 188 ALA A CA 1
ATOM 1415 C C . ALA A 1 188 ? 11.616 -7.993 -17.240 1.00 93.44 188 ALA A C 1
ATOM 1417 O O . ALA A 1 188 ? 12.467 -8.770 -16.809 1.00 93.44 188 ALA A O 1
ATOM 1418 N N . ALA A 1 189 ? 11.302 -7.962 -18.540 1.00 92.88 189 ALA A N 1
ATOM 1419 C CA . ALA A 1 189 ? 11.937 -8.821 -19.545 1.00 92.88 189 ALA A CA 1
ATOM 1420 C C . ALA A 1 189 ? 13.447 -8.552 -19.709 1.00 92.88 189 ALA A C 1
ATOM 1422 O O . ALA A 1 189 ? 14.183 -9.440 -20.142 1.00 92.88 189 ALA A O 1
ATOM 1423 N N . TYR A 1 190 ? 13.937 -7.374 -19.300 1.00 89.56 190 TYR A N 1
ATOM 1424 C CA . TYR A 1 190 ? 15.375 -7.092 -19.176 1.00 89.56 190 TYR A CA 1
ATOM 1425 C C . TYR A 1 190 ? 16.021 -7.722 -17.927 1.00 89.56 190 TYR A C 1
ATOM 1427 O O . TYR A 1 190 ? 17.215 -7.537 -17.697 1.00 89.56 190 TYR A O 1
ATOM 1435 N N . GLY A 1 191 ? 15.260 -8.470 -17.121 1.00 89.31 191 GLY A N 1
ATOM 1436 C CA . GLY A 1 191 ? 15.720 -9.096 -15.881 1.00 89.31 191 GLY A CA 1
ATOM 1437 C C . GLY A 1 191 ? 15.821 -8.128 -14.700 1.00 89.31 191 GLY A C 1
ATOM 1438 O O . GLY A 1 191 ? 16.496 -8.438 -13.721 1.00 89.31 191 GLY A O 1
ATOM 1439 N N . MET A 1 192 ? 15.184 -6.957 -14.792 1.00 89.25 192 MET A N 1
ATOM 1440 C CA . MET A 1 192 ? 15.279 -5.905 -13.781 1.00 89.25 192 MET A CA 1
ATOM 1441 C C . MET A 1 192 ? 14.298 -6.140 -12.631 1.00 89.25 192 MET A C 1
ATOM 1443 O O . MET A 1 192 ? 13.094 -6.264 -12.847 1.00 89.25 192 MET A O 1
ATOM 1447 N N . THR A 1 193 ? 14.809 -6.132 -11.402 1.00 93.62 193 THR A N 1
ATOM 1448 C CA . THR A 1 193 ? 13.987 -5.949 -10.200 1.00 93.62 193 THR A CA 1
ATOM 1449 C C . THR A 1 193 ? 13.461 -4.517 -10.171 1.00 93.62 193 THR A C 1
ATOM 1451 O O . THR A 1 193 ? 14.186 -3.584 -10.519 1.00 93.62 193 THR A O 1
ATOM 1454 N N . LEU A 1 194 ? 12.203 -4.342 -9.777 1.00 95.19 194 LEU A N 1
ATOM 1455 C CA . LEU A 1 194 ? 11.523 -3.053 -9.760 1.00 95.19 194 LEU A CA 1
ATOM 1456 C C . LEU A 1 194 ? 11.269 -2.615 -8.321 1.00 95.19 194 LEU A C 1
ATOM 1458 O O . LEU A 1 194 ? 10.768 -3.395 -7.517 1.00 95.19 194 LEU A O 1
ATOM 1462 N N . THR A 1 195 ? 11.556 -1.359 -7.997 1.00 95.38 195 THR A N 1
ATOM 1463 C CA . THR A 1 195 ? 11.102 -0.736 -6.749 1.00 95.38 195 THR A CA 1
ATOM 1464 C C . THR A 1 195 ? 9.941 0.187 -7.077 1.00 95.38 195 THR A C 1
ATOM 1466 O O . THR A 1 195 ? 10.134 1.220 -7.715 1.00 95.38 195 THR A O 1
ATOM 1469 N N . VAL A 1 196 ? 8.737 -0.201 -6.669 1.00 95.75 196 VAL A N 1
ATOM 1470 C CA . VAL A 1 196 ? 7.482 0.461 -7.031 1.00 95.75 196 VAL A CA 1
ATOM 1471 C C . VAL A 1 196 ? 7.182 1.602 -6.069 1.00 95.75 196 VAL A C 1
ATOM 1473 O O . VAL A 1 196 ? 7.148 1.400 -4.857 1.00 95.75 196 VAL A O 1
ATOM 1476 N N . ASN A 1 197 ? 6.953 2.794 -6.626 1.00 94.44 197 ASN A N 1
ATOM 1477 C CA . ASN A 1 197 ? 6.594 4.027 -5.919 1.00 94.44 197 ASN A CA 1
ATOM 1478 C C . ASN A 1 197 ? 7.460 4.327 -4.675 1.00 94.44 197 ASN A C 1
ATOM 1480 O O . ASN A 1 197 ? 6.922 4.607 -3.606 1.00 94.44 197 ASN A O 1
ATOM 1484 N N . PRO A 1 198 ? 8.803 4.363 -4.788 1.00 91.25 198 PRO A N 1
ATOM 1485 C CA . PRO A 1 198 ? 9.697 4.509 -3.631 1.00 91.25 198 PRO A CA 1
ATOM 1486 C C . PRO A 1 198 ? 9.558 5.825 -2.856 1.00 91.25 198 PRO A C 1
ATOM 1488 O O . PRO A 1 198 ? 10.059 5.927 -1.744 1.00 91.25 198 PRO A O 1
ATOM 1491 N N . ALA A 1 199 ? 8.914 6.840 -3.437 1.00 84.44 199 ALA A N 1
ATOM 1492 C CA . ALA A 1 199 ? 8.629 8.117 -2.779 1.00 84.44 199 ALA A CA 1
ATOM 1493 C C . ALA A 1 199 ? 7.183 8.218 -2.246 1.00 84.44 199 ALA A C 1
ATOM 1495 O O . ALA A 1 199 ? 6.780 9.276 -1.762 1.00 84.44 199 ALA A O 1
ATOM 1496 N N . GLY A 1 200 ? 6.377 7.165 -2.410 1.00 86.81 200 GLY A N 1
ATOM 1497 C CA . GLY A 1 200 ? 4.996 7.099 -1.945 1.00 86.81 200 GLY A CA 1
ATOM 1498 C C . GLY A 1 200 ? 4.875 6.734 -0.461 1.00 86.81 200 GLY A C 1
ATOM 1499 O O . GLY A 1 200 ? 5.874 6.435 0.190 1.00 86.81 200 GLY A O 1
ATOM 1500 N N . PRO A 1 201 ? 3.644 6.733 0.084 1.00 88.00 201 PRO A N 1
ATOM 1501 C CA . PRO A 1 201 ? 3.389 6.296 1.460 1.00 88.00 201 PRO A CA 1
ATOM 1502 C C . PRO A 1 201 ? 3.639 4.792 1.667 1.00 88.00 201 PRO A C 1
ATOM 1504 O O . PRO A 1 201 ? 3.804 4.349 2.797 1.00 88.00 201 PRO A O 1
ATOM 1507 N N . ALA A 1 202 ? 3.671 4.023 0.579 1.00 91.56 202 ALA A N 1
ATOM 1508 C CA . ALA A 1 202 ? 3.964 2.603 0.548 1.00 91.56 202 ALA A CA 1
ATOM 1509 C C . ALA A 1 202 ? 4.885 2.310 -0.642 1.00 91.56 202 ALA A C 1
ATOM 1511 O O . ALA A 1 202 ? 4.734 2.906 -1.710 1.00 91.56 202 ALA A O 1
ATOM 1512 N N . CYS A 1 203 ? 5.825 1.389 -0.449 1.00 91.06 203 CYS A N 1
ATOM 1513 C CA . CYS A 1 203 ? 6.805 0.982 -1.448 1.00 91.06 203 CYS A CA 1
ATOM 1514 C C . CYS A 1 203 ? 6.981 -0.536 -1.383 1.00 91.06 203 CYS A C 1
ATOM 1516 O O . CYS A 1 203 ? 6.961 -1.128 -0.299 1.00 91.06 203 CYS A O 1
ATOM 1518 N N . MET A 1 204 ? 7.168 -1.158 -2.546 1.00 92.06 204 MET A N 1
ATOM 1519 C CA . MET A 1 204 ? 7.468 -2.582 -2.632 1.00 92.06 204 MET A CA 1
ATOM 1520 C C . MET A 1 204 ? 8.524 -2.863 -3.697 1.00 92.06 204 MET A C 1
ATOM 1522 O O . MET A 1 204 ? 8.505 -2.288 -4.786 1.00 92.06 204 MET A O 1
ATOM 1526 N N . VAL A 1 205 ? 9.446 -3.768 -3.380 1.00 93.56 205 VAL A N 1
ATOM 1527 C CA . VAL A 1 205 ? 10.390 -4.334 -4.351 1.00 93.56 205 VAL A CA 1
ATOM 1528 C C . VAL A 1 205 ? 9.759 -5.573 -4.974 1.00 93.56 205 VAL A C 1
ATOM 1530 O O . VAL A 1 205 ? 9.230 -6.391 -4.237 1.00 93.56 205 VAL A O 1
ATOM 1533 N N . VAL A 1 206 ? 9.797 -5.708 -6.299 1.00 93.75 206 VAL A N 1
ATOM 1534 C CA . VAL A 1 206 ? 9.200 -6.822 -7.050 1.00 93.75 206 VAL A CA 1
ATOM 1535 C C . VAL A 1 206 ? 10.218 -7.385 -8.034 1.00 93.75 206 VAL A C 1
ATOM 1537 O O . VAL A 1 206 ? 10.841 -6.645 -8.799 1.00 93.75 206 VAL A O 1
ATOM 1540 N N . GLY A 1 207 ? 10.400 -8.704 -8.029 1.00 93.69 207 GLY A N 1
ATOM 1541 C CA . GLY A 1 207 ? 11.339 -9.382 -8.914 1.00 93.69 207 GLY A CA 1
ATOM 1542 C C . GLY A 1 207 ? 10.824 -9.477 -10.350 1.00 93.69 207 GLY A C 1
ATOM 1543 O O . GLY A 1 207 ? 9.646 -9.738 -10.590 1.00 93.69 207 GLY A O 1
ATOM 1544 N N . ALA A 1 208 ? 11.726 -9.361 -11.329 1.00 93.44 208 ALA A N 1
ATOM 1545 C CA . ALA A 1 208 ? 11.383 -9.472 -12.752 1.00 93.44 208 ALA A CA 1
ATOM 1546 C C . ALA A 1 208 ? 10.602 -10.760 -13.088 1.00 93.44 208 ALA A C 1
ATOM 1548 O O . ALA A 1 208 ? 9.627 -10.726 -13.835 1.00 93.44 208 ALA A O 1
ATOM 1549 N N . ALA A 1 209 ? 11.002 -11.896 -12.508 1.00 94.38 209 ALA A N 1
ATOM 1550 C CA . ALA A 1 209 ? 10.344 -13.181 -12.745 1.00 94.38 209 ALA A CA 1
ATOM 1551 C C . ALA A 1 209 ? 8.883 -13.208 -12.260 1.00 94.38 209 ALA A C 1
ATOM 1553 O O . ALA A 1 209 ? 8.049 -13.843 -12.898 1.00 94.38 209 ALA A O 1
ATOM 1554 N N . GLU A 1 210 ? 8.565 -12.509 -11.168 1.00 94.25 210 GLU A N 1
ATOM 1555 C CA . GLU A 1 210 ? 7.209 -12.446 -10.609 1.00 94.25 210 GLU A CA 1
ATOM 1556 C C . GLU A 1 210 ? 6.291 -11.614 -11.509 1.00 94.25 210 GLU A C 1
ATOM 1558 O O . GLU A 1 210 ? 5.178 -12.039 -11.811 1.00 94.25 210 GLU A O 1
ATOM 1563 N N . VAL A 1 211 ? 6.786 -10.471 -12.004 1.00 94.25 211 VAL A N 1
ATOM 1564 C CA . VAL A 1 211 ? 6.053 -9.623 -12.960 1.00 94.25 211 VAL A CA 1
ATOM 1565 C C . VAL A 1 211 ? 5.762 -10.388 -14.251 1.00 94.25 211 VAL A C 1
ATOM 1567 O O . VAL A 1 211 ? 4.643 -10.344 -14.759 1.00 94.25 211 VAL A O 1
ATOM 1570 N N . LEU A 1 212 ? 6.753 -11.115 -14.778 1.00 94.94 212 LEU A N 1
ATOM 1571 C CA . LEU A 1 212 ? 6.587 -11.912 -15.995 1.00 94.94 212 LEU A CA 1
ATOM 1572 C C . LEU A 1 212 ? 5.598 -13.067 -15.788 1.00 94.94 212 LEU A C 1
ATOM 1574 O O . LEU A 1 212 ? 4.715 -13.260 -16.619 1.00 94.94 212 LEU A O 1
ATOM 1578 N N . ALA A 1 213 ? 5.689 -13.788 -14.667 1.00 93.69 213 ALA A N 1
ATOM 1579 C CA . ALA A 1 213 ? 4.760 -14.872 -14.350 1.00 93.69 213 ALA A CA 1
ATOM 1580 C C . ALA A 1 213 ? 3.309 -14.376 -14.198 1.00 93.69 213 ALA A C 1
ATOM 1582 O O . ALA A 1 213 ? 2.375 -15.031 -14.667 1.00 93.69 213 ALA A O 1
ATOM 1583 N N . ALA A 1 214 ? 3.109 -13.206 -13.585 1.00 92.38 214 ALA A N 1
ATOM 1584 C CA . ALA A 1 214 ? 1.791 -12.586 -13.479 1.00 92.38 214 ALA A CA 1
ATOM 1585 C C . ALA A 1 214 ? 1.240 -12.173 -14.855 1.00 92.38 214 ALA A C 1
ATOM 1587 O O . ALA A 1 214 ? 0.085 -12.465 -15.159 1.00 92.38 214 ALA A O 1
ATOM 1588 N N . ALA A 1 215 ? 2.081 -11.596 -15.722 1.00 89.69 215 ALA A N 1
ATOM 1589 C CA . ALA A 1 215 ? 1.699 -11.221 -17.086 1.00 89.69 215 ALA A CA 1
ATOM 1590 C C . ALA A 1 215 ? 1.286 -12.428 -17.952 1.00 89.69 215 ALA A C 1
ATOM 1592 O O . ALA A 1 215 ? 0.404 -12.313 -18.800 1.00 89.69 215 ALA A O 1
ATOM 1593 N N . GLU A 1 216 ? 1.915 -13.589 -17.750 1.00 87.56 216 GLU A N 1
ATOM 1594 C CA . GLU A 1 216 ? 1.578 -14.832 -18.457 1.00 87.56 216 GLU A CA 1
ATOM 1595 C C . GLU A 1 216 ? 0.278 -15.478 -17.955 1.00 87.56 216 GLU A C 1
ATOM 1597 O O . GLU A 1 216 ? -0.389 -16.185 -18.712 1.00 87.56 216 GLU A O 1
ATOM 1602 N N . SER A 1 217 ? -0.087 -15.241 -16.692 1.00 78.88 217 SER A N 1
ATOM 1603 C CA . SER A 1 217 ? -1.224 -15.902 -16.042 1.00 78.88 217 SER A CA 1
ATOM 1604 C C . SER A 1 217 ? -2.583 -15.324 -16.452 1.00 78.88 217 SER A C 1
ATOM 1606 O O . SER A 1 217 ? -3.573 -16.044 -16.380 1.00 78.88 217 SER A O 1
ATOM 1608 N N . GLY A 1 218 ? -2.638 -14.074 -16.929 1.00 60.00 218 GLY A N 1
ATOM 1609 C CA . GLY A 1 218 ? -3.748 -13.509 -17.714 1.00 60.00 218 GLY A CA 1
ATOM 1610 C C . GLY A 1 218 ? -5.171 -13.549 -17.128 1.00 60.00 218 GLY A C 1
ATOM 1611 O O . GLY A 1 218 ? -6.110 -13.223 -17.852 1.00 60.00 218 GLY A O 1
ATOM 1612 N N . GLU A 1 219 ? -5.371 -13.934 -15.867 1.00 44.22 219 GLU A N 1
ATOM 1613 C CA . GLU A 1 219 ? -6.695 -14.058 -15.250 1.00 44.22 219 GLU A CA 1
ATOM 1614 C C . GLU A 1 219 ? -6.894 -13.002 -14.149 1.00 44.22 219 GLU A C 1
ATOM 1616 O O . GLU A 1 219 ? -6.082 -12.929 -13.224 1.00 44.22 219 GLU A O 1
ATOM 1621 N N . PRO A 1 220 ? -7.984 -12.211 -14.194 1.00 40.91 220 PRO A N 1
ATOM 1622 C CA . PRO A 1 220 ? -8.392 -11.394 -13.061 1.00 40.91 220 PRO A CA 1
ATOM 1623 C C . PRO A 1 220 ? -8.849 -12.324 -11.933 1.00 40.91 220 PRO A C 1
ATOM 1625 O O . PRO A 1 220 ? -9.829 -13.060 -12.074 1.00 40.91 220 PRO A O 1
ATOM 1628 N N . VAL A 1 221 ? -8.140 -12.306 -10.807 1.00 42.12 221 VAL A N 1
ATOM 1629 C CA . VAL A 1 221 ? -8.525 -13.081 -9.625 1.00 42.12 221 VAL A CA 1
ATOM 1630 C C . VAL A 1 221 ? -9.856 -12.541 -9.102 1.00 42.12 221 VAL A C 1
ATOM 1632 O O . VAL A 1 221 ? -9.979 -11.374 -8.738 1.00 42.12 221 VAL A O 1
ATOM 1635 N N . SER A 1 222 ? -10.883 -13.390 -9.125 1.00 37.91 222 SER A N 1
ATOM 1636 C CA . SER A 1 222 ? -12.150 -13.127 -8.442 1.00 37.91 222 SER A CA 1
ATOM 1637 C C . SER A 1 222 ? -11.922 -13.159 -6.932 1.00 37.91 222 SER A C 1
ATOM 1639 O O . SER A 1 222 ? -11.216 -14.047 -6.455 1.00 37.91 222 SER A O 1
ATOM 1641 N N . GLU A 1 223 ? -12.545 -12.227 -6.201 1.00 39.59 223 GLU A N 1
ATOM 1642 C CA . GLU A 1 223 ? -12.616 -12.210 -4.732 1.00 39.59 223 GLU A CA 1
ATOM 1643 C C . GLU A 1 223 ? -12.967 -13.609 -4.208 1.00 39.59 223 GLU A C 1
ATOM 1645 O O . GLU A 1 223 ? -14.080 -14.108 -4.392 1.00 39.59 223 GLU A O 1
ATOM 1650 N N . GLY A 1 224 ? -11.990 -14.273 -3.600 1.00 31.72 224 GLY A N 1
ATOM 1651 C CA . GLY A 1 224 ? -12.120 -15.653 -3.166 1.00 31.72 224 GLY A CA 1
ATOM 1652 C C . GLY A 1 224 ? -11.048 -16.005 -2.151 1.00 31.72 224 GLY A C 1
ATOM 1653 O O . GLY A 1 224 ? -9.959 -16.412 -2.534 1.00 31.72 224 GLY A O 1
ATOM 1654 N N . ASP A 1 225 ? -11.404 -15.827 -0.876 1.00 36.78 225 ASP A N 1
ATOM 1655 C CA . ASP A 1 225 ? -10.877 -16.512 0.314 1.00 36.78 225 ASP A CA 1
ATOM 1656 C C . ASP A 1 225 ? -9.404 -16.949 0.217 1.00 36.78 225 ASP A C 1
ATOM 1658 O O . ASP A 1 225 ? -9.075 -18.134 0.118 1.00 36.78 225 ASP A O 1
ATOM 1662 N N . ALA A 1 226 ? -8.499 -15.969 0.224 1.00 33.78 226 ALA A N 1
ATOM 1663 C CA . ALA A 1 226 ? -7.074 -16.215 0.366 1.00 33.78 226 ALA A CA 1
ATOM 1664 C C . ALA A 1 226 ? -6.668 -15.909 1.810 1.00 33.78 226 ALA A C 1
ATOM 1666 O O . ALA A 1 226 ? -6.379 -14.771 2.173 1.00 33.78 226 ALA A O 1
ATOM 1667 N N . ALA A 1 227 ? -6.610 -16.961 2.631 1.00 33.84 227 ALA A N 1
ATOM 1668 C CA . ALA A 1 227 ? -5.811 -16.962 3.853 1.00 33.84 227 ALA A CA 1
ATOM 1669 C C . ALA A 1 227 ? -4.407 -16.383 3.564 1.00 33.84 227 ALA A C 1
ATOM 1671 O O . ALA A 1 227 ? -3.909 -16.571 2.451 1.00 33.84 227 ALA A O 1
ATOM 1672 N N . PRO A 1 228 ? -3.738 -15.723 4.532 1.00 36.19 228 PRO A N 1
ATOM 1673 C CA . PRO A 1 228 ? -2.458 -15.061 4.296 1.00 36.19 228 PRO A CA 1
ATOM 1674 C C . PRO A 1 228 ? -1.400 -16.103 3.909 1.00 36.19 228 PRO A C 1
ATOM 1676 O O . PRO A 1 228 ? -0.823 -16.773 4.766 1.00 36.19 228 PRO A O 1
ATOM 1679 N N . ALA A 1 229 ? -1.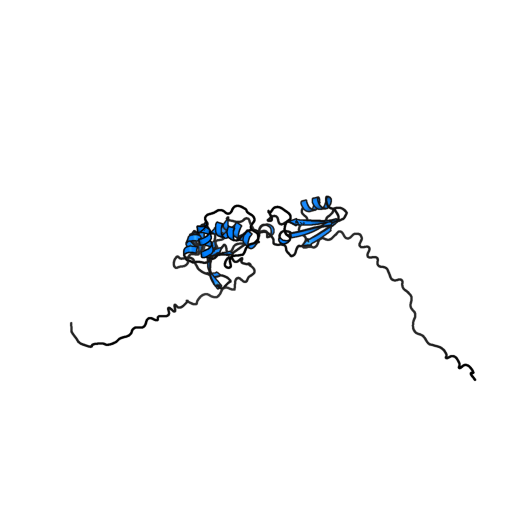194 -16.285 2.607 1.00 36.88 229 ALA A N 1
ATOM 1680 C CA . ALA A 1 229 ? -0.259 -17.237 2.035 1.00 36.88 229 ALA A CA 1
ATOM 1681 C C . ALA A 1 229 ? 0.985 -16.499 1.533 1.00 36.88 229 ALA A C 1
ATOM 1683 O O . ALA A 1 229 ? 0.878 -15.451 0.901 1.00 36.88 229 ALA A O 1
ATOM 1684 N N . ASP A 1 230 ? 2.133 -17.080 1.888 1.00 36.25 230 ASP A N 1
ATOM 1685 C CA . ASP A 1 230 ? 3.521 -16.712 1.604 1.00 36.25 230 ASP A CA 1
ATOM 1686 C C . ASP A 1 230 ? 3.755 -15.490 0.707 1.00 36.25 230 ASP A C 1
ATOM 1688 O O . ASP A 1 230 ? 3.525 -15.496 -0.503 1.00 36.25 230 ASP A O 1
ATOM 1692 N N . VAL A 1 231 ? 4.371 -14.479 1.320 1.00 38.53 231 VAL A N 1
ATOM 1693 C CA . VAL A 1 231 ? 5.112 -13.435 0.616 1.00 38.53 231 VAL A CA 1
ATOM 1694 C C . VAL A 1 231 ? 6.151 -14.138 -0.271 1.00 38.53 231 VAL A C 1
ATOM 1696 O O . VAL A 1 231 ? 7.001 -14.858 0.269 1.00 38.53 231 VAL A O 1
ATOM 1699 N N . PRO A 1 232 ? 6.131 -13.994 -1.609 1.00 38.81 232 PRO A N 1
ATOM 1700 C CA . PRO A 1 232 ? 7.219 -14.533 -2.405 1.00 38.81 232 PRO A CA 1
ATOM 1701 C C . PRO A 1 232 ? 8.506 -13.815 -1.975 1.00 38.81 232 PRO A C 1
ATOM 1703 O O . PRO A 1 232 ? 8.495 -12.621 -1.684 1.00 38.81 232 PRO A O 1
ATOM 1706 N N . ALA A 1 233 ? 9.615 -14.553 -1.857 1.00 41.75 233 ALA A N 1
ATOM 1707 C CA . ALA A 1 233 ? 10.823 -14.130 -1.128 1.00 41.75 233 ALA A CA 1
ATOM 1708 C C . ALA A 1 233 ? 11.460 -12.796 -1.594 1.00 41.75 233 ALA A C 1
ATOM 1710 O O . ALA A 1 233 ? 12.347 -12.254 -0.914 1.00 41.75 233 ALA A O 1
ATOM 1711 N N . THR A 1 234 ? 11.028 -12.288 -2.750 1.00 47.00 234 THR A N 1
ATOM 1712 C CA . THR A 1 234 ? 11.468 -11.047 -3.391 1.00 47.00 234 THR A CA 1
ATOM 1713 C C . THR A 1 234 ? 10.469 -9.893 -3.305 1.00 47.00 234 THR A C 1
ATOM 1715 O O . THR A 1 234 ? 10.922 -8.752 -3.381 1.00 47.00 234 THR A O 1
ATOM 1718 N N . ALA A 1 235 ? 9.176 -10.144 -3.057 1.00 47.00 235 ALA A N 1
ATOM 1719 C CA . ALA A 1 235 ? 8.219 -9.093 -2.726 1.00 47.00 235 ALA A CA 1
ATOM 1720 C C . ALA A 1 235 ? 8.471 -8.617 -1.295 1.00 47.00 235 ALA A C 1
ATOM 1722 O O . ALA A 1 235 ? 8.214 -9.337 -0.331 1.00 47.00 235 ALA A O 1
ATOM 1723 N N . ARG A 1 236 ? 9.044 -7.424 -1.139 1.00 60.78 236 ARG A N 1
ATOM 1724 C CA . ARG A 1 236 ? 9.404 -6.905 0.187 1.00 60.78 236 ARG A CA 1
ATOM 1725 C C . ARG A 1 236 ? 8.774 -5.556 0.433 1.00 60.78 236 ARG A C 1
ATOM 1727 O O . ARG A 1 236 ? 8.965 -4.627 -0.350 1.00 60.78 236 ARG A O 1
ATOM 1734 N N . LEU A 1 237 ? 8.045 -5.489 1.540 1.00 56.28 237 LEU A N 1
ATOM 1735 C CA . LEU A 1 237 ? 7.495 -4.256 2.072 1.00 56.28 237 LEU A CA 1
ATOM 1736 C C . LEU A 1 237 ? 8.656 -3.408 2.591 1.00 56.28 237 LEU A C 1
ATOM 1738 O O . LEU A 1 237 ? 9.520 -3.919 3.306 1.00 56.28 237 LEU A O 1
ATOM 1742 N N . PHE A 1 238 ? 8.690 -2.138 2.207 1.00 52.06 238 PHE A N 1
ATOM 1743 C CA . PHE A 1 238 ? 9.644 -1.186 2.757 1.00 52.06 238 PHE A CA 1
ATOM 1744 C C . PHE A 1 238 ? 9.027 -0.456 3.954 1.00 52.06 238 PHE A C 1
ATOM 1746 O O . PHE A 1 238 ? 7.912 0.057 3.844 1.00 52.06 238 PHE A O 1
ATOM 1753 N N . ASP A 1 239 ? 9.763 -0.395 5.064 1.00 48.41 239 ASP A N 1
ATOM 1754 C CA . ASP A 1 239 ? 9.452 0.476 6.196 1.00 48.41 239 ASP A CA 1
ATOM 1755 C C . ASP A 1 239 ? 10.188 1.816 5.992 1.00 48.41 239 ASP A C 1
ATOM 1757 O O . ASP A 1 239 ? 11.414 1.814 5.877 1.00 48.41 239 ASP A O 1
ATOM 1761 N N . PRO A 1 240 ? 9.495 2.964 5.893 1.00 40.28 240 PRO A N 1
ATOM 1762 C CA . PRO A 1 240 ? 10.140 4.264 5.707 1.00 40.28 240 PRO A CA 1
ATOM 1763 C C . PRO A 1 240 ? 11.060 4.689 6.864 1.00 40.28 240 PRO A C 1
ATOM 1765 O O . PRO A 1 240 ? 11.842 5.624 6.672 1.00 40.28 240 PRO A O 1
ATOM 1768 N N . ASP A 1 241 ? 10.996 4.021 8.022 1.00 39.78 241 ASP A N 1
ATOM 1769 C CA . ASP A 1 241 ? 11.931 4.217 9.136 1.00 39.78 241 ASP A CA 1
ATOM 1770 C C . ASP A 1 241 ? 13.223 3.373 9.013 1.00 39.78 241 ASP A C 1
ATOM 1772 O O . ASP A 1 241 ? 14.179 3.602 9.764 1.00 39.78 241 ASP A O 1
ATOM 1776 N N . ASP A 1 242 ? 13.310 2.446 8.046 1.00 40.00 242 ASP A N 1
ATOM 1777 C CA . ASP A 1 242 ? 14.551 1.742 7.701 1.00 40.00 242 ASP A CA 1
ATOM 1778 C C . ASP A 1 242 ? 15.455 2.682 6.878 1.00 40.00 242 ASP A C 1
ATOM 1780 O O . ASP A 1 242 ? 15.294 2.870 5.671 1.00 40.00 242 ASP A O 1
ATOM 1784 N N . ASP A 1 243 ? 16.375 3.329 7.600 1.00 34.25 243 ASP A N 1
ATOM 1785 C CA . ASP A 1 243 ? 17.447 4.241 7.182 1.00 34.25 243 ASP A CA 1
ATOM 1786 C C . ASP A 1 243 ? 17.693 4.276 5.656 1.00 34.25 243 ASP A C 1
ATOM 1788 O O . ASP A 1 243 ? 18.416 3.447 5.090 1.00 34.25 243 ASP A O 1
ATOM 1792 N N . LEU A 1 244 ? 17.121 5.283 4.977 1.00 38.28 244 LEU A N 1
ATOM 1793 C CA . LEU A 1 244 ? 17.594 5.742 3.668 1.00 38.28 244 LEU A CA 1
ATOM 1794 C C . LEU A 1 244 ? 19.030 6.239 3.858 1.00 38.28 244 LEU A C 1
ATOM 1796 O O . LEU A 1 244 ? 19.267 7.433 4.059 1.00 38.28 244 LEU A O 1
ATOM 1800 N N . GLY A 1 245 ? 19.968 5.289 3.843 1.00 28.70 245 GLY A N 1
ATOM 1801 C CA . GLY A 1 245 ? 21.362 5.487 4.193 1.00 28.70 245 GLY A CA 1
ATOM 1802 C C . GLY A 1 245 ? 21.911 6.770 3.586 1.00 28.70 245 GLY A C 1
ATOM 1803 O O . GLY A 1 245 ? 21.700 7.066 2.406 1.00 28.70 245 GLY A O 1
ATOM 1804 N N . ALA A 1 246 ? 22.601 7.546 4.424 1.00 25.14 246 ALA A N 1
ATOM 1805 C CA . ALA A 1 246 ? 23.181 8.831 4.058 1.00 25.14 246 ALA A CA 1
ATOM 1806 C C . ALA A 1 246 ? 23.844 8.778 2.663 1.00 25.14 246 ALA A C 1
ATOM 1808 O O . ALA A 1 246 ? 24.569 7.821 2.363 1.00 25.14 246 ALA A O 1
ATOM 1809 N N . PRO A 1 247 ? 23.635 9.796 1.805 1.00 26.28 247 PRO A N 1
ATOM 1810 C CA . PRO A 1 247 ? 24.113 9.773 0.430 1.00 26.28 247 PRO A CA 1
ATOM 1811 C C . PRO A 1 247 ? 25.625 9.551 0.402 1.00 26.28 247 PRO A C 1
ATOM 1813 O O . PRO A 1 247 ? 26.405 10.361 0.909 1.00 26.28 247 PRO A O 1
ATOM 1816 N N . THR A 1 248 ? 26.045 8.441 -0.205 1.00 29.27 248 THR A N 1
ATOM 1817 C CA . THR A 1 248 ? 27.464 8.201 -0.462 1.00 29.27 248 THR A CA 1
ATOM 1818 C C . THR A 1 248 ? 27.929 9.203 -1.519 1.00 29.27 248 THR A C 1
ATOM 1820 O O . THR A 1 248 ? 27.274 9.401 -2.542 1.00 29.27 248 THR A O 1
ATOM 1823 N N . ALA A 1 249 ? 29.038 9.886 -1.236 1.00 25.31 249 ALA A N 1
ATOM 1824 C CA . ALA A 1 249 ? 29.573 10.964 -2.060 1.00 25.31 249 ALA A CA 1
ATOM 1825 C C . ALA A 1 249 ? 29.840 10.527 -3.521 1.00 25.31 249 ALA A C 1
ATOM 1827 O O . ALA A 1 249 ? 30.215 9.378 -3.766 1.00 25.31 249 ALA A O 1
ATOM 1828 N N . PRO A 1 250 ? 29.701 11.437 -4.503 1.00 26.62 250 PRO A N 1
ATOM 1829 C CA . PRO A 1 250 ? 29.872 11.101 -5.910 1.00 26.62 250 PRO A CA 1
ATOM 1830 C C . PRO A 1 250 ? 31.345 10.845 -6.257 1.00 26.62 250 PRO A C 1
ATOM 1832 O O . PRO A 1 250 ? 32.209 11.675 -5.980 1.00 26.62 250 PRO A O 1
ATOM 1835 N N . GLY A 1 251 ? 31.607 9.735 -6.953 1.00 29.81 251 GLY A N 1
ATOM 1836 C CA . GLY A 1 251 ? 32.833 9.546 -7.731 1.00 29.81 251 GLY A CA 1
ATOM 1837 C C . GLY A 1 251 ? 33.712 8.372 -7.313 1.00 29.81 251 GLY A C 1
ATOM 1838 O O . GLY A 1 251 ? 34.784 8.572 -6.752 1.00 29.81 251 GLY A O 1
ATOM 1839 N N . VAL A 1 252 ? 33.331 7.161 -7.723 1.00 25.80 252 VAL A N 1
ATOM 1840 C CA . VAL A 1 252 ? 34.300 6.107 -8.063 1.00 25.80 252 VAL A CA 1
ATOM 1841 C C . VAL A 1 252 ? 33.805 5.421 -9.341 1.00 25.80 252 VAL A C 1
ATOM 1843 O O . VAL A 1 252 ? 32.720 4.842 -9.323 1.00 25.80 252 VAL A O 1
ATOM 1846 N N . PRO A 1 253 ? 34.528 5.494 -10.473 1.00 23.34 253 PRO A N 1
ATOM 1847 C CA . PRO A 1 253 ? 34.169 4.716 -11.650 1.00 23.34 253 PRO A CA 1
ATOM 1848 C C . PRO A 1 253 ? 34.418 3.231 -11.364 1.00 23.34 253 PRO A C 1
ATOM 1850 O O . PRO A 1 253 ? 35.511 2.853 -10.936 1.00 23.34 253 PRO A O 1
ATOM 1853 N N . LEU A 1 254 ? 33.421 2.384 -11.620 1.00 28.03 254 LEU A N 1
ATOM 1854 C CA . LEU A 1 254 ? 33.606 0.936 -11.601 1.00 28.03 254 LEU A CA 1
ATOM 1855 C C . LEU A 1 254 ? 34.453 0.552 -12.820 1.00 28.03 254 LEU A C 1
ATOM 1857 O O . LEU A 1 254 ? 33.996 0.543 -13.962 1.00 28.03 254 LEU A O 1
ATOM 1861 N N . VAL A 1 255 ? 35.736 0.305 -12.556 1.00 24.77 255 VAL A N 1
ATOM 1862 C CA . VAL A 1 255 ? 36.671 -0.327 -13.485 1.00 24.77 255 VAL A CA 1
ATOM 1863 C C . VAL A 1 255 ? 36.103 -1.682 -13.899 1.00 24.77 255 VAL A C 1
ATOM 1865 O O . VAL A 1 255 ? 35.822 -2.541 -13.066 1.00 24.77 255 VAL A O 1
ATOM 1868 N N . SER A 1 256 ? 35.978 -1.862 -15.211 1.00 28.33 256 SER A N 1
ATOM 1869 C CA . SER A 1 256 ? 35.790 -3.154 -15.856 1.00 28.33 256 SER A CA 1
ATOM 1870 C C . SER A 1 256 ? 36.992 -4.051 -15.554 1.00 28.33 256 SER A C 1
ATOM 1872 O O . SER A 1 256 ? 38.102 -3.781 -16.011 1.00 28.33 256 SER A O 1
ATOM 1874 N N . THR A 1 257 ? 36.780 -5.132 -14.806 1.00 25.67 257 THR A N 1
ATOM 1875 C CA . THR A 1 257 ? 37.663 -6.302 -14.857 1.00 25.67 257 THR A CA 1
ATOM 1876 C C . THR A 1 257 ? 36.921 -7.438 -15.534 1.00 25.67 257 THR A C 1
ATOM 1878 O O . THR A 1 257 ? 36.429 -8.362 -14.890 1.00 25.67 257 THR A O 1
ATOM 1881 N N . ALA A 1 258 ? 36.857 -7.363 -16.862 1.00 28.83 258 ALA A N 1
ATOM 1882 C CA . ALA A 1 258 ? 36.780 -8.561 -17.677 1.00 28.83 258 ALA A CA 1
ATOM 1883 C C . ALA A 1 258 ? 38.040 -9.398 -17.399 1.00 28.83 258 ALA A C 1
ATOM 1885 O O . ALA A 1 258 ? 39.156 -8.995 -17.732 1.00 28.83 258 ALA A O 1
ATOM 1886 N N . SER A 1 259 ? 37.867 -10.542 -16.738 1.00 31.34 259 SER A N 1
ATOM 1887 C CA . SER A 1 259 ? 38.894 -11.575 -16.683 1.00 31.34 259 SER A CA 1
ATOM 1888 C C . SER A 1 259 ? 39.028 -12.196 -18.066 1.00 31.34 259 SER A C 1
ATOM 1890 O O . SER A 1 259 ? 38.215 -13.014 -18.487 1.00 31.34 259 SER A O 1
ATOM 1892 N N . ASP A 1 260 ? 40.074 -11.770 -18.762 1.00 29.59 260 ASP A N 1
ATOM 1893 C CA . ASP A 1 260 ? 40.591 -12.415 -19.954 1.00 29.59 260 ASP A CA 1
ATOM 1894 C C . ASP A 1 260 ? 41.264 -13.738 -1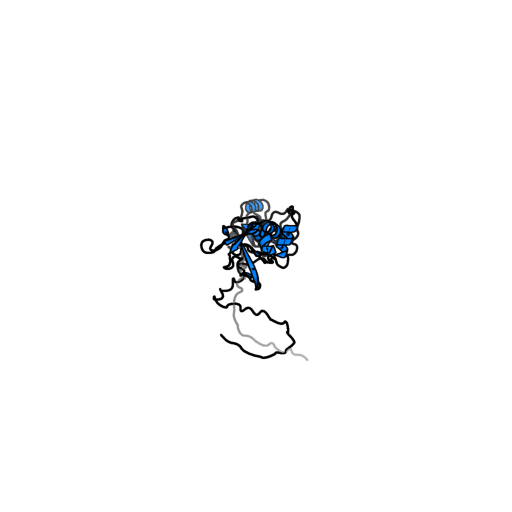9.554 1.00 29.59 260 ASP A C 1
ATOM 1896 O O . ASP A 1 260 ? 42.151 -13.782 -18.695 1.00 29.59 260 ASP A O 1
ATOM 1900 N N . SER A 1 261 ? 40.804 -14.844 -20.130 1.00 29.12 261 SER A N 1
ATOM 1901 C CA . SER A 1 261 ? 41.501 -16.131 -20.097 1.00 29.12 261 SER A CA 1
ATOM 1902 C C . SER A 1 261 ? 41.007 -17.013 -21.231 1.00 29.12 261 SER A C 1
ATOM 1904 O O . SER A 1 261 ? 40.225 -17.939 -21.031 1.00 29.12 261 SER A O 1
ATOM 1906 N N . LEU A 1 262 ? 41.529 -16.764 -22.431 1.00 30.81 262 LEU A N 1
ATOM 1907 C CA . LEU A 1 262 ? 41.723 -17.822 -23.415 1.00 30.81 262 LEU A CA 1
ATOM 1908 C C . LEU A 1 262 ? 43.170 -17.800 -23.911 1.00 30.81 262 LEU A C 1
ATOM 1910 O O . LEU A 1 262 ? 43.656 -16.847 -24.511 1.00 30.81 262 LEU A O 1
ATOM 1914 N N . ALA A 1 263 ? 43.861 -18.888 -23.586 1.00 29.66 263 ALA A N 1
ATOM 1915 C CA . ALA A 1 263 ? 45.249 -19.154 -23.904 1.00 29.66 263 ALA A CA 1
ATOM 1916 C 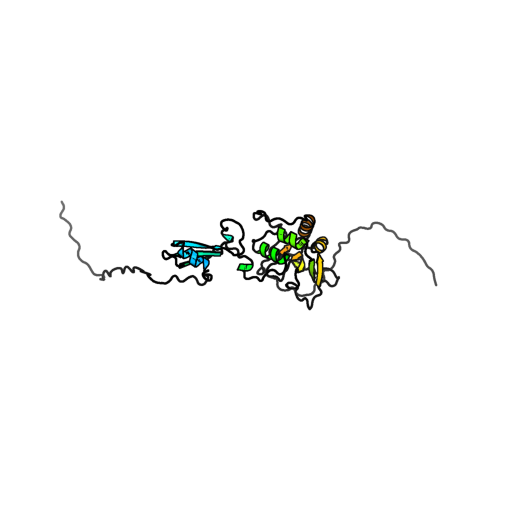C . ALA A 1 263 ? 45.495 -19.262 -25.418 1.00 29.66 263 ALA A C 1
ATOM 1918 O O . ALA A 1 263 ? 44.737 -19.903 -26.144 1.00 29.66 263 ALA A O 1
ATOM 1919 N N . VAL A 1 264 ? 46.636 -18.731 -25.861 1.00 30.59 264 VAL A N 1
ATOM 1920 C CA . VAL A 1 264 ? 47.243 -19.022 -27.166 1.00 30.59 264 VAL A CA 1
ATOM 1921 C C . VAL A 1 264 ? 48.484 -19.888 -26.940 1.00 30.59 264 VAL A C 1
ATOM 1923 O O . VAL A 1 264 ? 49.360 -19.478 -26.175 1.00 30.59 264 VAL A O 1
ATOM 1926 N N . PRO A 1 265 ? 48.639 -21.032 -27.629 1.00 33.12 265 PRO A N 1
ATOM 1927 C CA . PRO A 1 265 ? 49.942 -21.649 -27.816 1.00 33.12 265 PRO A CA 1
ATOM 1928 C C . PRO A 1 265 ? 50.426 -21.505 -29.269 1.00 33.12 265 PRO A C 1
ATOM 1930 O O . PRO A 1 265 ? 49.675 -21.743 -30.211 1.00 33.12 265 PRO A O 1
ATOM 1933 N N . GLY A 1 266 ? 51.723 -21.216 -29.435 1.00 29.78 266 GLY A N 1
ATOM 1934 C CA . GLY A 1 266 ? 52.483 -21.596 -30.635 1.00 29.78 266 GLY A CA 1
ATOM 1935 C C . GLY A 1 266 ? 53.132 -20.465 -31.439 1.00 29.78 266 GLY A C 1
ATOM 1936 O O . GLY A 1 266 ? 52.519 -19.880 -32.321 1.00 29.78 266 GLY A O 1
ATOM 1937 N N . SER A 1 267 ? 54.423 -20.236 -31.179 1.00 32.22 267 SER A N 1
ATOM 1938 C CA . SER A 1 267 ? 55.430 -19.622 -32.077 1.00 32.22 267 SER A CA 1
ATOM 1939 C C . SER A 1 267 ? 55.609 -20.441 -33.391 1.00 32.22 267 SER A C 1
ATOM 1941 O O . SER A 1 267 ? 55.015 -21.517 -33.467 1.00 32.22 267 SER A O 1
ATOM 1943 N N . PRO A 1 268 ? 56.476 -20.084 -34.381 1.00 44.69 268 PRO A N 1
ATOM 1944 C CA . PRO A 1 268 ? 57.517 -19.047 -34.401 1.00 44.69 268 PRO A CA 1
ATOM 1945 C C . PRO A 1 268 ? 57.604 -18.200 -35.691 1.00 44.69 268 PRO A C 1
ATOM 1947 O O . PRO A 1 268 ? 56.883 -18.388 -36.665 1.00 44.69 268 PRO A O 1
ATOM 1950 N N . GLY A 1 269 ? 58.504 -17.215 -35.643 1.00 33.50 269 GLY A N 1
ATOM 1951 C CA . GLY A 1 269 ? 58.660 -16.179 -36.654 1.00 33.50 269 GLY A CA 1
ATOM 1952 C C . GLY A 1 269 ? 59.355 -16.587 -37.947 1.00 33.50 269 GLY A C 1
ATOM 1953 O O . GLY A 1 269 ? 59.836 -17.701 -38.131 1.00 33.50 269 GLY A O 1
ATOM 1954 N N . THR A 1 270 ? 59.473 -15.609 -38.839 1.00 36.91 270 THR A N 1
ATOM 1955 C CA . THR A 1 270 ? 60.490 -15.573 -39.889 1.00 36.91 270 THR A CA 1
ATOM 1956 C C . THR A 1 270 ? 60.777 -14.110 -40.211 1.00 36.91 270 THR A C 1
ATOM 1958 O O . THR A 1 270 ? 59.869 -13.309 -40.416 1.00 36.91 270 THR A O 1
ATOM 1961 N N . ALA A 1 271 ? 62.058 -13.764 -40.184 1.00 36.47 271 ALA A N 1
ATOM 1962 C CA . ALA A 1 271 ? 62.586 -12.488 -40.628 1.00 36.47 271 ALA A CA 1
ATOM 1963 C C . ALA A 1 271 ? 62.523 -12.369 -42.160 1.00 36.47 271 ALA A C 1
ATOM 1965 O O . ALA A 1 271 ? 62.675 -13.371 -42.853 1.00 36.47 271 ALA A O 1
ATOM 1966 N N . ALA A 1 272 ? 62.430 -11.137 -42.666 1.00 36.06 272 ALA A N 1
ATOM 1967 C CA . ALA A 1 272 ? 63.468 -10.502 -43.491 1.00 36.06 272 ALA A CA 1
ATOM 1968 C C . ALA A 1 272 ? 62.918 -9.572 -44.589 1.00 36.06 272 ALA A C 1
ATOM 1970 O O . ALA A 1 272 ? 62.032 -9.926 -45.355 1.00 36.06 272 ALA A O 1
ATOM 1971 N N . ALA A 1 273 ? 63.627 -8.443 -44.691 1.00 38.22 273 ALA A N 1
ATOM 1972 C CA . ALA A 1 273 ? 64.034 -7.737 -45.906 1.00 38.22 273 ALA A CA 1
ATOM 1973 C C . ALA A 1 273 ? 62.996 -6.932 -46.716 1.00 38.22 273 ALA A C 1
ATOM 1975 O O . ALA A 1 273 ? 62.271 -7.465 -47.541 1.00 38.22 273 ALA A O 1
ATOM 1976 N N . GLY A 1 274 ? 63.133 -5.604 -46.609 1.00 33.53 274 GLY A N 1
ATOM 1977 C CA . GLY A 1 274 ? 63.741 -4.809 -47.686 1.00 33.53 274 GLY A CA 1
ATOM 1978 C C . GLY A 1 274 ? 62.813 -4.207 -48.748 1.00 33.53 274 GLY A C 1
ATOM 1979 O O . GLY A 1 274 ? 62.034 -4.911 -49.373 1.00 33.53 274 GLY A O 1
ATOM 1980 N N . GLY A 1 275 ? 63.026 -2.917 -49.041 1.00 33.34 275 GLY A N 1
ATOM 1981 C CA . GLY A 1 275 ? 62.730 -2.335 -50.359 1.00 33.34 275 GLY A CA 1
ATOM 1982 C C . GLY A 1 275 ? 61.886 -1.056 -50.369 1.00 33.34 275 GLY A C 1
ATOM 1983 O O . GLY A 1 275 ? 60.669 -1.131 -50.412 1.00 33.34 275 GLY A O 1
ATOM 1984 N N . THR A 1 276 ? 62.581 0.087 -50.360 1.00 46.69 276 THR A N 1
ATOM 1985 C CA . THR A 1 276 ? 62.461 1.249 -51.274 1.00 46.69 276 THR A CA 1
ATOM 1986 C C . THR A 1 276 ? 61.083 1.620 -51.852 1.00 46.69 276 THR A C 1
ATOM 1988 O O . THR A 1 276 ? 60.530 0.842 -52.621 1.00 46.69 276 THR A O 1
ATOM 1991 N N . VAL A 1 277 ? 60.618 2.861 -51.624 1.00 47.00 277 VAL A N 1
ATOM 1992 C CA . VAL A 1 277 ? 60.835 4.062 -52.479 1.00 47.00 277 VAL A CA 1
ATOM 1993 C C . VAL A 1 277 ? 60.850 5.302 -51.589 1.00 47.00 277 VAL A C 1
ATOM 1995 O O . VAL A 1 277 ? 60.020 5.350 -50.657 1.00 47.00 277 VAL A O 1
#

Sequence (277 aa):
MDGPPPAPRRTPAGRRRSIRQEQYVTNSETGRAPQLPPSAPPLPDEVREAARLAPDHWIGVVDPGWREDGPPPRWAVAGEWRSGESGEVEEWEPNEEYRPSPSALGWSAPTDPVDEAVRLAVTGYGPVSDVLSALADAEVSFVRAPDGGPLAMTSPDGGPTVPVFTSPAHQPFSASLAHDSLPARELAAYGMTLTVNPAGPACMVVGAAEVLAAAESGEPVSEGDAAPADVPATARLFDPDDDLGAPTAPGVPLVSTASDSLAVPGSPGTAAAGGTV

pLDDT: mean 73.45, std 26.23, range [23.34, 97.75]

Foldseek 3Di:
DDDDDDDDDDDDDDDDDDDDDDPPPPPPPPDDQQDEPPPDDPQDPVLLVVLQVDAQDKAWDFAPLDDDDDDDDLQRTQWIWGRHNNSGTRYTDGRPSHQHACVSVVFDPQPDQLSVQQRCCLSVSHAVLSNLLRLLAAKKKAFQDPVRDGDWDADPVRDTATEIERDPVLDPPPVNTDMDIDRSLVVLVVQHWYWYSPVGPWIWIGGSVSSNVSNVVPDDDDPDDDDHDDDDPGTDTDDPPSDPDDDDDDDDDPDDDPPDDDDDDDDDDDDDDDDDD